Protein AF-A0A915N8P3-F1 (afdb_monomer)

Sequence (334 aa):
MSQQQRYTTTSSSILSSSPSKQLTVIDVYDLAESINRDFEILVEKYGNDSFESIVGKVISALETLEALAKYNDKDNCEIIDLQKTIQRFEQEKQQRIKDKEILERDFIELEESYKKEIDDLCKIIQKLQTENKCMKEQLSSGENVKKEEEKTEDVVDEQLQTLIELRKMTHTQKDQIKQLQKDLDTYCCEVESLRENIERLIRQNKELLRKNGSLQKQGRMLLLERAEILKRLQQSEENTLQLRRVLNETNRACKDLEVQKQWDEETALAAITKGQQSPRFSLSELRDVLQEKNALKVKVLELEEKMEQIRASSPGGEIESNRGTPSPNMRFFI

pLDDT: mean 82.27, std 19.03, range [35.09, 98.19]

Solvent-accessible surface area (backbone atoms only — not comparable to full-atom values): 19096 Å² total; per-residue (Å²): 139,82,85,76,81,78,78,76,79,74,77,79,70,80,70,81,79,56,71,78,73,72,46,43,53,64,58,48,51,55,49,49,51,54,52,48,55,53,48,52,58,46,33,76,73,66,43,60,83,79,43,61,76,54,51,57,54,50,51,54,51,50,53,53,48,36,51,51,16,53,51,42,53,50,52,51,50,50,49,52,51,50,50,53,50,49,52,50,51,53,51,51,50,52,48,55,51,51,54,49,56,47,53,53,49,54,50,51,54,51,52,53,50,52,51,51,50,50,52,52,51,50,52,51,52,50,50,53,51,52,51,54,49,50,52,51,49,50,60,69,62,62,82,73,79,82,84,84,92,87,54,84,63,64,55,50,52,52,53,50,50,51,51,53,49,53,50,51,51,52,50,53,51,52,51,50,51,52,49,53,50,54,50,50,54,51,52,50,54,51,52,52,52,52,51,53,52,51,53,51,50,52,53,51,50,56,49,49,53,51,50,51,54,50,52,52,51,51,52,52,50,54,52,52,52,51,53,50,51,52,52,53,49,52,52,50,52,52,50,51,53,51,52,52,50,53,51,51,52,50,52,48,53,52,50,54,51,50,52,50,50,51,52,52,52,52,50,51,52,52,24,58,76,68,72,40,78,65,90,72,75,48,79,63,55,52,49,51,52,49,51,50,50,51,54,49,50,53,52,49,53,56,47,50,51,51,50,51,50,49,63,72,66,54,90,80,77,93,71,94,73,95,74,78,84,82,77,89,76,78,84,81,82,130

Organism: Meloidogyne javanica (NCBI:txid6303)

Mean predicted aligned error: 21.66 Å

Radius of gyration: 53.88 Å; Cα contacts (8 Å, |Δi|>4): 29; chains: 1; bounding box: 108×66×158 Å

Foldseek 3Di:
DDPDPPPPPPDPPPPPPPVLLVDALVNLVVVVVVVVVVVVVVCVPPNDVVCPVVVVVVVVVSVVSSVSNVVSVVVVVVVVVVVVVVVVVVVVVVVVVVVVVVVVVVVVVVVVVVVVVVVVVVVVVVVVVVVVVVVVVCVVVVVDDDDDDDDVVVVVVVVVVVVVVVVVVVVVVVVVVVVVVVVVVVVVVVVVVVVVVVVVVVVVVVVVVVVVVVVVVVVVVVVVVVVVVVVVVVVVVVVVVVVVVVVVVVVVVVVVVVVVVVVVVVVCVVCVVVVHHDPDDDPVNVVVVVVVVVVVVVVVVVVVVVVVVCVVPDPDDDDDDDDDDDDDDDDDDD

Secondary structure (DSSP, 8-state):
------------------GGGS--HHHHHHHHHHHHHHHHHHHHHH-GGGTHHHHHHHHHHHHHHHHHHHHHHHHHHHHHHHHHHHHHHHHHHHHHHHHHHHHHHHHHHHHHHHHHHHHHHHHHHHHHHHHHHHHHHHHHHTT--------TTHHHHHHHHHHHHHHHHHHHHHHHHHHHHHHHHHHHHHHHHHHHHHHHHHHHHHHHHHHHHHHHHHHHHHHHHHHHHHHHHHHHHHHHHHHHHHHHHHHHHHHHHHHHHHHHHHHHHHHHHTT-------HHHHHHHHHHHHHHHHHHHHHHHHHHHHHHH---------------------

Structure (mmCIF, N/CA/C/O backbone):
data_AF-A0A915N8P3-F1
#
_entry.id   AF-A0A915N8P3-F1
#
loop_
_atom_site.group_PDB
_atom_site.id
_atom_site.type_symbol
_atom_site.label_atom_id
_atom_site.label_alt_id
_atom_site.label_comp_id
_atom_site.label_asym_id
_atom_site.label_entity_id
_atom_site.label_seq_id
_atom_site.pdbx_PDB_ins_code
_atom_site.Cartn_x
_atom_site.Cartn_y
_atom_site.Cartn_z
_atom_site.occupancy
_atom_site.B_iso_or_equiv
_atom_site.auth_seq_id
_atom_site.auth_comp_id
_atom_site.auth_asym_id
_atom_site.auth_atom_id
_atom_site.pdbx_PDB_model_num
ATOM 1 N N . MET A 1 1 ? -25.292 -27.053 7.931 1.00 38.31 1 MET A N 1
ATOM 2 C CA . MET A 1 1 ? -24.650 -27.763 6.802 1.00 38.31 1 MET A CA 1
ATOM 3 C C . MET A 1 1 ? -23.678 -26.813 6.120 1.00 38.31 1 MET A C 1
ATOM 5 O O . MET A 1 1 ? -24.017 -26.174 5.133 1.00 38.31 1 MET A O 1
ATOM 9 N N . SER A 1 2 ? -22.498 -26.669 6.717 1.00 36.34 2 SER A N 1
ATOM 10 C CA . SER A 1 2 ? -21.504 -25.655 6.363 1.00 36.34 2 SER A CA 1
ATOM 11 C C . SER A 1 2 ? -20.529 -26.225 5.334 1.00 36.34 2 SER A C 1
ATOM 13 O O . SER A 1 2 ? -19.712 -27.082 5.665 1.00 36.34 2 SER A O 1
ATOM 15 N N . GLN A 1 3 ? -20.622 -25.782 4.079 1.00 37.44 3 GLN A N 1
ATOM 16 C CA . GLN A 1 3 ? -19.588 -26.054 3.081 1.00 37.44 3 GLN A CA 1
ATOM 17 C C . GLN A 1 3 ? -18.455 -25.043 3.254 1.00 37.44 3 GLN A C 1
ATOM 19 O O . GLN A 1 3 ? -18.508 -23.925 2.748 1.00 37.44 3 GLN A O 1
ATOM 24 N N . GLN A 1 4 ? -17.423 -25.447 3.988 1.00 36.28 4 GLN A 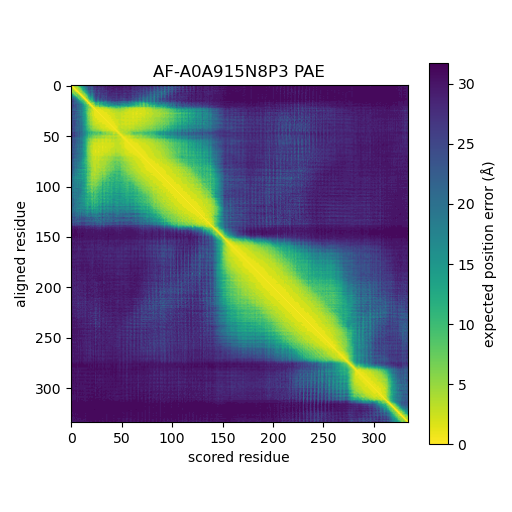N 1
ATOM 25 C CA . GLN A 1 4 ? -16.161 -24.728 4.049 1.00 36.28 4 GLN A CA 1
ATOM 26 C C . GLN A 1 4 ? -15.291 -25.206 2.883 1.00 36.28 4 GLN A C 1
ATOM 28 O O . GLN A 1 4 ? -14.657 -26.259 2.948 1.00 36.28 4 GLN A O 1
ATOM 33 N N . GLN A 1 5 ? -15.303 -24.451 1.783 1.00 39.28 5 GLN A N 1
ATOM 34 C CA . GLN A 1 5 ? -14.364 -24.643 0.680 1.00 39.28 5 GLN A CA 1
ATOM 35 C C . GLN A 1 5 ? -12.950 -24.342 1.186 1.00 39.28 5 GLN A C 1
ATOM 37 O O . GLN A 1 5 ? -12.554 -23.190 1.359 1.00 39.28 5 GLN A O 1
ATOM 42 N N . ARG A 1 6 ? -12.190 -25.408 1.455 1.00 38.50 6 ARG A N 1
ATOM 43 C CA . ARG A 1 6 ? -10.740 -25.349 1.628 1.00 38.50 6 ARG A CA 1
ATOM 44 C C . ARG A 1 6 ? -10.131 -24.967 0.283 1.00 38.50 6 ARG A C 1
ATOM 46 O O . ARG A 1 6 ? -10.053 -25.798 -0.616 1.00 38.50 6 ARG A O 1
ATOM 53 N N . TYR A 1 7 ? -9.695 -23.722 0.153 1.00 37.97 7 TYR A N 1
ATOM 54 C CA . TYR A 1 7 ? -8.771 -23.347 -0.907 1.00 37.97 7 TYR A CA 1
ATOM 55 C C . TYR A 1 7 ? -7.411 -23.938 -0.545 1.00 37.97 7 TYR A C 1
ATOM 57 O O . TYR A 1 7 ? -6.736 -23.476 0.371 1.00 37.97 7 TYR A O 1
ATOM 65 N N . THR A 1 8 ? -7.060 -25.028 -1.216 1.00 35.09 8 THR A N 1
ATOM 66 C CA . THR A 1 8 ? -5.725 -25.610 -1.186 1.00 35.09 8 THR A CA 1
ATOM 67 C C . THR A 1 8 ? -4.763 -24.608 -1.809 1.00 35.09 8 THR A C 1
ATOM 69 O O . THR A 1 8 ? -4.815 -24.365 -3.014 1.00 35.09 8 THR A O 1
ATOM 72 N N . THR A 1 9 ? -3.900 -24.008 -0.994 1.00 37.94 9 THR A N 1
ATOM 73 C CA . THR A 1 9 ? -2.735 -23.270 -1.477 1.00 37.94 9 THR A CA 1
ATOM 74 C C . THR A 1 9 ? -1.809 -24.287 -2.128 1.00 37.94 9 THR A C 1
ATOM 76 O O . THR A 1 9 ? -1.106 -25.031 -1.445 1.00 37.94 9 THR A O 1
ATOM 79 N N . THR A 1 10 ? -1.879 -24.386 -3.454 1.00 37.53 10 THR A N 1
ATOM 80 C CA . THR A 1 10 ? -0.928 -25.149 -4.255 1.00 37.53 10 THR A CA 1
ATOM 81 C C . THR A 1 10 ? 0.460 -24.634 -3.922 1.00 37.53 10 THR A C 1
ATOM 83 O O . THR A 1 10 ? 0.780 -23.480 -4.192 1.00 37.53 10 THR A O 1
ATOM 86 N N . SER A 1 11 ? 1.257 -25.490 -3.290 1.00 39.34 11 SER A N 1
ATOM 87 C CA . SER A 1 11 ? 2.680 -25.290 -3.079 1.00 39.34 11 SER A CA 1
ATOM 88 C C . SER A 1 11 ? 3.308 -24.924 -4.418 1.00 39.34 11 SER A C 1
ATOM 90 O O . SER A 1 11 ? 3.338 -25.745 -5.338 1.00 39.34 11 SER A O 1
ATOM 92 N N . SER A 1 12 ? 3.739 -23.670 -4.532 1.00 38.19 12 SER A N 1
ATOM 93 C CA . SER A 1 12 ? 4.438 -23.124 -5.685 1.00 38.19 12 SER A CA 1
ATOM 94 C C . SER A 1 12 ? 5.686 -23.964 -5.885 1.00 38.19 12 SER A C 1
ATOM 96 O O . SER A 1 12 ? 6.670 -23.863 -5.153 1.00 38.19 12 SER A O 1
ATOM 98 N N . SER A 1 13 ? 5.580 -24.875 -6.840 1.00 36.72 13 SER A N 1
ATOM 99 C CA . SER A 1 13 ? 6.650 -25.729 -7.304 1.00 36.72 13 SER A CA 1
ATOM 100 C C . SER A 1 13 ? 7.797 -24.808 -7.679 1.00 36.72 13 SER A C 1
ATOM 102 O O . SER A 1 13 ? 7.612 -23.872 -8.456 1.00 36.72 13 SER A O 1
ATOM 104 N N . ILE A 1 14 ? 8.951 -25.055 -7.070 1.00 44.84 14 ILE A N 1
ATOM 105 C CA . ILE A 1 14 ? 10.233 -24.446 -7.398 1.00 44.84 14 ILE A CA 1
ATOM 106 C C . ILE A 1 14 ? 10.358 -24.493 -8.921 1.00 44.84 14 ILE A C 1
ATOM 108 O O . ILE A 1 14 ? 10.512 -25.564 -9.511 1.00 44.84 14 ILE A O 1
ATOM 112 N N . LEU A 1 15 ? 10.160 -23.333 -9.549 1.00 46.91 15 LEU A N 1
ATOM 113 C CA . LEU A 1 15 ? 10.271 -23.144 -10.985 1.00 46.91 15 LEU A CA 1
ATOM 114 C C . LEU A 1 15 ? 11.637 -23.681 -11.391 1.00 46.91 15 LEU A C 1
ATOM 116 O O . LEU A 1 15 ? 12.655 -23.213 -10.887 1.00 46.91 15 LEU A O 1
ATOM 120 N N . SER A 1 16 ? 11.642 -24.667 -12.285 1.00 46.25 16 SER A N 1
ATOM 121 C CA . SER A 1 16 ? 12.836 -25.143 -12.970 1.00 46.25 16 SER A CA 1
ATOM 122 C C . SER A 1 16 ? 13.627 -23.930 -13.468 1.00 46.25 16 SER A C 1
ATOM 124 O O . SER A 1 16 ? 13.208 -23.262 -14.421 1.00 46.25 16 SER A O 1
ATOM 126 N N . SER A 1 17 ? 14.723 -23.592 -12.788 1.00 54.03 17 SER A N 1
ATOM 127 C CA . SER A 1 17 ? 15.554 -22.453 -13.150 1.00 54.03 17 SER A CA 1
ATOM 128 C C . SER A 1 17 ? 16.335 -22.835 -14.399 1.00 54.03 17 SER A C 1
ATOM 130 O O . SER A 1 17 ? 17.414 -23.420 -14.326 1.00 54.03 17 SER A O 1
ATOM 132 N N . SER A 1 18 ? 15.765 -22.559 -15.570 1.00 55.66 18 SER A N 1
ATOM 133 C CA . SER A 1 18 ? 16.545 -22.537 -16.801 1.00 55.66 18 SER A CA 1
ATOM 134 C C . SER A 1 18 ? 17.727 -21.581 -16.571 1.00 55.66 18 SER A C 1
ATOM 136 O O . SER A 1 18 ? 17.469 -20.434 -16.199 1.00 55.66 18 SER A O 1
ATOM 138 N N . PRO A 1 19 ? 18.988 -22.007 -16.777 1.00 60.22 19 PRO A N 1
ATOM 139 C CA . PRO A 1 19 ? 20.177 -21.174 -16.544 1.00 60.22 19 PRO A CA 1
ATOM 140 C C . PRO A 1 19 ? 20.102 -19.822 -17.267 1.00 60.22 19 PRO A C 1
ATOM 142 O O . PRO A 1 19 ? 20.561 -18.802 -16.770 1.00 60.22 19 PRO A O 1
ATOM 145 N N . SER A 1 20 ? 19.407 -19.801 -18.406 1.00 61.28 20 SER A N 1
ATOM 146 C CA . SER A 1 20 ? 19.124 -18.622 -19.223 1.00 61.28 20 SER A CA 1
ATOM 147 C C . SER A 1 20 ? 18.363 -17.507 -18.495 1.00 61.28 20 SER A C 1
ATOM 149 O O . SER A 1 20 ? 18.448 -16.364 -18.917 1.00 61.28 20 SER A O 1
ATOM 151 N N . LYS A 1 21 ? 17.620 -17.815 -17.420 1.00 64.06 21 LYS A N 1
ATOM 152 C CA . LYS A 1 21 ? 16.867 -16.823 -16.630 1.00 64.06 21 LYS A CA 1
ATOM 153 C C . LYS A 1 21 ? 17.708 -16.120 -15.566 1.00 64.06 21 LYS A C 1
ATOM 155 O O . LYS A 1 21 ? 17.236 -15.152 -14.983 1.00 64.06 21 LYS A O 1
ATOM 160 N N . GLN A 1 22 ? 18.924 -16.588 -15.306 1.00 73.88 22 GLN A N 1
ATOM 161 C CA . GLN A 1 22 ? 19.838 -15.989 -14.326 1.00 73.88 22 GLN A CA 1
ATOM 162 C C . GLN A 1 22 ? 21.005 -15.252 -14.984 1.00 73.88 22 GLN A C 1
ATOM 164 O O . GLN A 1 22 ? 21.814 -14.669 -14.276 1.00 73.88 22 GLN A O 1
ATOM 169 N N . LEU A 1 23 ? 21.085 -15.282 -16.318 1.00 83.25 23 LEU A N 1
ATOM 170 C CA . LEU A 1 23 ? 22.103 -14.568 -17.071 1.00 83.25 23 LEU A CA 1
ATOM 171 C C . LEU A 1 23 ? 21.910 -13.058 -16.904 1.00 83.25 23 LEU A C 1
ATOM 173 O O . LEU A 1 23 ? 20.878 -12.521 -17.317 1.00 83.25 23 LEU A O 1
ATOM 177 N N . THR A 1 24 ? 22.921 -12.406 -16.343 1.00 88.94 24 THR A N 1
ATOM 178 C CA . THR A 1 24 ? 22.992 -10.957 -16.170 1.00 88.94 24 THR A CA 1
ATOM 179 C C . THR A 1 24 ? 23.844 -10.318 -17.260 1.00 88.94 24 THR A C 1
ATOM 181 O O . THR A 1 24 ? 24.626 -10.971 -17.952 1.00 88.94 24 THR A O 1
ATOM 184 N N . VAL A 1 25 ? 23.731 -8.999 -17.395 1.00 91.62 25 VAL A N 1
ATOM 185 C CA . VAL A 1 25 ? 24.585 -8.213 -18.298 1.00 91.62 25 VAL A CA 1
ATOM 186 C C . VAL A 1 25 ? 26.078 -8.375 -17.969 1.00 91.62 25 VAL A C 1
ATOM 188 O O . VAL A 1 25 ? 26.909 -8.348 -18.872 1.00 91.62 25 VAL A O 1
ATOM 191 N N . ILE A 1 26 ? 26.420 -8.585 -16.693 1.00 91.56 26 ILE A N 1
ATOM 192 C CA . ILE A 1 26 ? 27.804 -8.786 -16.239 1.00 91.56 26 ILE A CA 1
ATOM 193 C C . ILE A 1 26 ? 28.361 -10.094 -16.809 1.00 91.56 26 ILE A C 1
ATOM 195 O O . ILE A 1 26 ? 29.441 -10.093 -17.389 1.00 91.56 26 ILE A O 1
ATOM 199 N N . ASP A 1 27 ? 27.576 -11.173 -16.759 1.00 92.44 27 ASP A N 1
ATOM 200 C CA . ASP A 1 27 ? 27.979 -12.476 -17.301 1.00 92.44 27 ASP A CA 1
ATOM 201 C C . ASP A 1 27 ? 28.239 -12.417 -18.820 1.00 92.44 27 ASP A C 1
ATOM 203 O O . ASP A 1 27 ? 29.104 -13.120 -19.344 1.00 92.44 27 ASP A O 1
ATOM 207 N N . VAL A 1 28 ? 27.506 -11.559 -19.545 1.00 94.25 28 VAL A N 1
ATOM 208 C CA . VAL A 1 28 ? 27.717 -11.328 -20.986 1.00 94.25 28 VAL A CA 1
ATOM 209 C C . VAL A 1 28 ? 29.028 -10.584 -21.245 1.00 94.25 28 VAL A C 1
ATOM 211 O O . VAL A 1 28 ? 29.724 -10.915 -22.206 1.00 94.25 28 VAL A O 1
ATOM 214 N N . TYR A 1 29 ? 29.398 -9.622 -20.393 1.00 96.06 29 TYR A N 1
ATOM 215 C CA . TYR A 1 29 ? 30.683 -8.926 -20.504 1.00 96.06 29 TYR A CA 1
ATOM 216 C C . TYR A 1 29 ? 31.869 -9.832 -20.159 1.00 96.06 29 TYR A C 1
ATOM 218 O O . TYR A 1 29 ? 32.854 -9.821 -20.896 1.00 96.06 29 TYR A O 1
ATOM 226 N N . ASP A 1 30 ? 31.758 -10.670 -19.127 1.00 95.94 30 ASP A N 1
ATOM 227 C CA . ASP A 1 30 ? 32.802 -11.641 -18.775 1.00 95.94 30 ASP A CA 1
ATOM 228 C C . ASP A 1 30 ? 33.017 -12.661 -19.909 1.00 95.94 30 ASP A C 1
ATOM 230 O O . ASP A 1 30 ? 34.151 -13.006 -20.264 1.00 95.94 30 ASP A O 1
ATOM 234 N N . LEU A 1 31 ? 31.922 -13.106 -20.541 1.00 94.44 31 LEU A N 1
ATOM 235 C CA . LEU A 1 31 ? 31.980 -13.969 -21.718 1.00 94.44 31 LEU A CA 1
ATOM 236 C C . LEU A 1 31 ? 32.617 -13.248 -22.914 1.00 94.44 31 LEU A C 1
ATOM 238 O O . LEU A 1 31 ? 33.460 -13.834 -23.594 1.00 94.44 31 LEU A O 1
ATOM 242 N N . ALA A 1 32 ? 32.251 -11.988 -23.164 1.00 96.44 32 ALA A N 1
ATOM 243 C CA . ALA A 1 32 ? 32.837 -11.178 -24.229 1.00 96.44 32 ALA A CA 1
ATOM 244 C C . ALA A 1 32 ? 34.348 -10.988 -24.033 1.00 96.44 32 ALA A C 1
ATOM 246 O O . ALA A 1 32 ? 35.105 -11.099 -24.995 1.00 96.44 32 ALA A O 1
ATOM 247 N N . GLU A 1 33 ? 34.802 -10.770 -22.797 1.00 96.62 33 GLU A N 1
ATOM 248 C CA . GLU A 1 33 ? 36.222 -10.645 -22.471 1.00 96.62 33 GLU A CA 1
ATOM 249 C C . GLU A 1 33 ? 36.977 -11.960 -22.711 1.00 96.62 33 GLU A C 1
ATOM 251 O O . GLU A 1 33 ? 38.047 -11.960 -23.322 1.00 96.62 33 GLU A O 1
ATOM 256 N N . SER A 1 34 ? 36.410 -13.095 -22.286 1.00 97.12 34 SER A N 1
ATOM 257 C CA . SER A 1 34 ? 37.002 -14.413 -22.548 1.00 97.12 34 SER A CA 1
ATOM 258 C C . SER A 1 34 ? 37.104 -14.700 -24.046 1.00 97.12 34 SER A C 1
ATOM 260 O O . SER A 1 34 ? 38.145 -15.154 -24.514 1.00 97.12 34 SER A O 1
ATOM 262 N N . ILE A 1 35 ? 36.041 -14.406 -24.800 1.00 95.50 35 ILE A N 1
ATOM 263 C CA . ILE A 1 35 ? 36.010 -14.573 -26.255 1.00 95.50 35 ILE A CA 1
ATOM 264 C C . ILE A 1 35 ? 37.047 -13.659 -26.921 1.00 95.50 35 ILE A C 1
ATOM 266 O O . ILE A 1 35 ? 37.758 -14.097 -27.823 1.00 95.50 35 ILE A O 1
ATOM 270 N N . ASN A 1 36 ? 37.173 -12.409 -26.468 1.00 94.56 36 ASN A N 1
ATOM 271 C CA . ASN A 1 36 ? 38.146 -11.465 -27.010 1.00 94.56 36 ASN A CA 1
ATOM 272 C C . ASN A 1 36 ? 39.592 -11.937 -26.786 1.00 94.56 36 ASN A C 1
ATOM 274 O O . ASN A 1 36 ? 40.385 -11.903 -27.722 1.00 94.56 36 ASN A O 1
ATOM 278 N N . ARG A 1 37 ? 39.918 -12.465 -25.596 1.00 95.75 37 ARG A N 1
ATOM 279 C CA . ARG A 1 37 ? 41.243 -13.055 -25.320 1.00 95.75 37 ARG A CA 1
ATOM 280 C C . ARG A 1 37 ? 41.577 -14.209 -26.273 1.00 95.75 37 ARG A C 1
ATOM 282 O O . ARG A 1 37 ? 42.703 -14.298 -26.759 1.00 95.75 37 ARG A O 1
ATOM 289 N N . ASP A 1 38 ? 40.607 -15.068 -26.580 1.00 95.19 38 ASP A N 1
ATOM 290 C CA . ASP A 1 38 ? 40.809 -16.166 -27.533 1.00 95.19 38 ASP A CA 1
ATOM 291 C C . ASP A 1 38 ? 41.003 -15.653 -28.971 1.00 95.19 38 ASP A C 1
ATOM 293 O O . ASP A 1 38 ? 41.862 -16.159 -29.701 1.00 95.19 38 ASP A O 1
ATOM 297 N N . PHE A 1 39 ? 40.254 -14.620 -29.378 1.00 94.25 39 PHE A N 1
ATOM 298 C CA . PHE A 1 39 ? 40.446 -13.962 -30.674 1.00 94.25 39 PHE A CA 1
ATOM 299 C C . PHE A 1 39 ? 41.814 -13.282 -30.786 1.00 94.25 39 PHE A C 1
ATOM 301 O O . PHE A 1 39 ? 42.437 -13.399 -31.837 1.00 94.25 39 PHE A O 1
ATOM 308 N N . GLU A 1 40 ? 42.324 -12.646 -29.730 1.00 93.31 40 GLU A N 1
ATOM 309 C CA . GLU A 1 40 ? 43.669 -12.049 -29.718 1.00 93.31 40 GLU A CA 1
ATOM 310 C C . GLU A 1 40 ? 44.756 -13.099 -30.006 1.00 93.31 40 GLU A C 1
ATOM 312 O O . GLU A 1 40 ? 45.584 -12.904 -30.899 1.00 93.31 40 GLU A O 1
ATOM 317 N N . ILE A 1 41 ? 44.695 -14.261 -29.340 1.00 94.12 41 ILE A N 1
ATOM 318 C CA . ILE A 1 41 ? 45.633 -15.378 -29.562 1.00 94.12 41 ILE A CA 1
ATOM 319 C C . ILE A 1 41 ? 45.531 -15.920 -30.997 1.00 94.12 41 ILE A C 1
ATOM 321 O O . ILE A 1 41 ? 46.531 -16.325 -31.600 1.00 94.12 41 ILE A O 1
ATOM 325 N N . LEU A 1 42 ? 44.318 -15.986 -31.552 1.00 91.62 42 LEU A N 1
ATOM 326 C CA . LEU A 1 42 ? 44.083 -16.478 -32.910 1.00 91.62 42 LEU A CA 1
ATOM 327 C C . LEU A 1 42 ? 44.560 -15.488 -33.978 1.00 91.62 42 LEU A C 1
ATOM 329 O O . LEU A 1 42 ? 45.178 -15.910 -34.959 1.00 91.62 42 LEU A O 1
ATOM 333 N N . VAL A 1 43 ? 44.327 -14.192 -33.779 1.00 92.31 43 VAL A N 1
ATOM 334 C CA . VAL A 1 43 ? 44.787 -13.122 -34.673 1.00 92.31 43 VAL A CA 1
ATOM 335 C C . VAL A 1 43 ? 46.314 -13.064 -34.702 1.00 92.31 43 VAL A C 1
ATOM 337 O O . VAL A 1 43 ? 46.889 -12.958 -35.785 1.00 92.31 43 VAL A O 1
ATOM 340 N N . GLU A 1 44 ? 46.981 -13.229 -33.555 1.00 93.38 44 GLU A N 1
ATOM 341 C CA . GLU A 1 44 ? 48.448 -13.291 -33.480 1.00 93.38 44 GLU A CA 1
ATOM 342 C C . GLU A 1 44 ? 49.027 -14.463 -34.300 1.00 93.38 44 GLU A C 1
ATOM 344 O O . GLU A 1 44 ? 50.098 -14.342 -34.895 1.00 93.38 44 GLU A O 1
ATOM 349 N N . LYS A 1 45 ? 48.306 -15.592 -34.388 1.00 92.50 45 LYS A N 1
ATOM 350 C CA . LYS A 1 45 ? 48.763 -16.803 -35.096 1.00 92.50 45 LYS A CA 1
ATOM 351 C C . LYS A 1 45 ? 48.430 -16.844 -36.586 1.00 92.50 45 LYS A C 1
ATOM 353 O O . LYS A 1 45 ? 49.217 -17.390 -37.355 1.00 92.50 45 LYS A O 1
ATOM 358 N N . TYR A 1 46 ? 47.264 -16.343 -36.988 1.00 90.50 46 TYR A N 1
ATOM 359 C CA . TYR A 1 46 ? 46.726 -16.540 -38.343 1.00 90.50 46 TYR A CA 1
ATOM 360 C C . TYR A 1 46 ? 46.501 -15.236 -39.122 1.00 90.50 46 TYR A C 1
ATOM 362 O O . TYR A 1 46 ? 46.051 -15.281 -40.268 1.00 90.50 46 TYR A O 1
ATOM 370 N N . GLY A 1 47 ? 46.840 -14.086 -38.533 1.00 86.12 47 GLY A N 1
ATOM 371 C CA . GLY A 1 47 ? 46.622 -12.774 -39.136 1.00 86.12 47 GLY A CA 1
ATOM 372 C C . GLY A 1 47 ? 45.167 -12.307 -39.037 1.00 86.12 47 GLY A C 1
ATOM 373 O O . GLY A 1 47 ? 44.238 -13.094 -38.847 1.00 86.12 47 GLY A O 1
ATOM 374 N N . ASN A 1 48 ? 44.972 -10.994 -39.152 1.00 85.75 48 ASN A N 1
ATOM 375 C CA . ASN A 1 48 ? 43.700 -10.337 -38.842 1.00 85.75 48 ASN A CA 1
ATOM 376 C C . ASN A 1 48 ? 42.612 -10.578 -39.909 1.00 85.75 48 ASN A C 1
ATOM 378 O O . ASN A 1 48 ? 41.437 -10.756 -39.587 1.00 85.75 48 ASN A O 1
ATOM 382 N N . ASP A 1 49 ? 43.019 -10.674 -41.177 1.00 86.00 49 ASP A N 1
ATOM 383 C CA . ASP A 1 49 ? 42.124 -10.748 -42.343 1.00 86.00 49 ASP A CA 1
ATOM 384 C C . ASP A 1 49 ? 41.211 -11.989 -42.327 1.00 86.00 49 ASP A C 1
ATOM 386 O O . ASP A 1 49 ? 40.112 -11.985 -42.881 1.00 86.00 49 ASP A O 1
ATOM 390 N N . SER A 1 50 ? 41.635 -13.059 -41.647 1.00 85.50 50 SER A N 1
ATOM 391 C CA . SER A 1 50 ? 40.869 -14.306 -41.531 1.00 85.50 50 SER A CA 1
ATOM 392 C C . SER A 1 50 ? 39.653 -14.187 -40.601 1.00 85.50 50 SER A C 1
ATOM 394 O O . SER A 1 50 ? 38.728 -14.996 -40.702 1.00 85.50 50 SER A O 1
ATOM 396 N N . PHE A 1 51 ? 39.635 -13.200 -39.695 1.00 87.81 51 PHE A N 1
ATOM 397 C CA . PHE A 1 51 ? 38.626 -13.092 -38.634 1.00 87.81 51 PHE A CA 1
ATOM 398 C C . PHE A 1 51 ? 37.690 -11.886 -38.767 1.00 87.81 51 PHE A C 1
ATOM 400 O O . PHE A 1 51 ? 36.650 -11.851 -38.108 1.00 87.81 51 PHE A O 1
ATOM 407 N N . GLU A 1 52 ? 37.980 -10.940 -39.660 1.00 85.88 52 GLU A N 1
ATOM 408 C CA . GLU A 1 52 ? 37.205 -9.701 -39.816 1.00 85.88 52 GLU A CA 1
ATOM 409 C C . GLU A 1 52 ? 35.697 -9.962 -40.028 1.00 85.88 52 GLU A C 1
ATOM 411 O O . GLU A 1 52 ? 34.842 -9.326 -39.410 1.00 85.88 52 GLU A O 1
ATOM 416 N N . SER A 1 53 ? 35.345 -10.989 -40.814 1.00 88.12 53 SER A N 1
ATOM 417 C CA . SER A 1 53 ? 33.944 -11.359 -41.069 1.00 88.12 53 SER A CA 1
ATOM 418 C C . SER A 1 53 ? 33.241 -12.043 -39.884 1.00 88.12 53 SER A C 1
ATOM 420 O O . SER A 1 53 ? 32.019 -11.925 -39.745 1.00 88.12 53 SER A O 1
ATOM 422 N N . ILE A 1 54 ? 33.969 -12.784 -39.037 1.00 91.56 54 ILE A N 1
ATOM 423 C CA . ILE A 1 54 ? 33.368 -13.511 -37.906 1.00 91.56 54 ILE A CA 1
ATOM 424 C C . ILE A 1 54 ? 33.239 -12.629 -36.666 1.00 91.56 54 ILE A C 1
ATOM 426 O O . ILE A 1 54 ? 32.232 -12.736 -35.969 1.00 91.56 54 ILE A O 1
ATOM 430 N N . VAL A 1 55 ? 34.182 -11.708 -36.445 1.00 91.31 55 VAL A N 1
ATOM 431 C CA . VAL A 1 55 ? 34.155 -10.764 -35.318 1.00 91.31 55 VAL A CA 1
ATOM 432 C C . VAL A 1 55 ? 32.860 -9.952 -35.326 1.00 91.31 55 VAL A C 1
ATOM 434 O O . VAL A 1 55 ? 32.169 -9.905 -34.313 1.00 91.31 55 VAL A O 1
ATOM 437 N N . GLY A 1 56 ? 32.439 -9.424 -36.483 1.00 91.62 56 GLY A N 1
ATOM 438 C CA . GLY A 1 56 ? 31.164 -8.705 -36.594 1.00 91.62 56 GLY A CA 1
ATOM 439 C C . GLY A 1 56 ? 29.941 -9.552 -36.212 1.00 91.62 56 GLY A C 1
ATOM 440 O O . GLY A 1 56 ? 29.045 -9.072 -35.524 1.00 91.62 56 GLY A O 1
ATOM 441 N N . LYS A 1 57 ? 29.919 -10.841 -36.584 1.00 95.19 57 LYS A N 1
ATOM 442 C CA . LYS A 1 57 ? 28.821 -11.761 -36.226 1.00 95.19 57 LYS A CA 1
ATOM 443 C C . LYS A 1 57 ? 28.806 -12.086 -34.733 1.00 95.19 57 LYS A C 1
ATOM 445 O O . LYS A 1 57 ? 27.729 -12.203 -34.154 1.00 95.19 57 LYS A O 1
ATOM 450 N N . VAL A 1 58 ? 29.982 -12.232 -34.123 1.00 96.50 58 VAL A N 1
ATOM 451 C CA . VAL A 1 58 ? 30.129 -12.465 -32.680 1.00 96.50 58 VAL A CA 1
ATOM 452 C C . VAL A 1 58 ? 29.684 -11.238 -31.891 1.00 96.50 58 VAL A C 1
ATOM 454 O O . VAL A 1 58 ? 28.924 -11.395 -30.941 1.00 96.50 58 VAL A O 1
ATOM 457 N N . ILE A 1 59 ? 30.064 -10.031 -32.322 1.00 94.25 59 ILE A N 1
ATOM 458 C CA . ILE A 1 59 ? 29.596 -8.777 -31.715 1.00 94.25 59 ILE A CA 1
ATOM 459 C C . ILE A 1 59 ? 28.070 -8.700 -31.784 1.00 94.25 59 ILE A C 1
ATOM 461 O O . ILE A 1 59 ? 27.433 -8.548 -30.748 1.00 94.25 59 ILE A O 1
ATOM 465 N N . SER A 1 60 ? 27.461 -8.916 -32.956 1.00 95.94 60 SER A N 1
ATOM 466 C CA . SER A 1 60 ? 25.996 -8.902 -33.073 1.00 95.94 60 SER A CA 1
ATOM 467 C C . SER A 1 60 ? 25.316 -9.963 -32.198 1.00 95.94 60 SER A C 1
ATOM 469 O O . SER A 1 60 ? 24.264 -9.701 -31.618 1.00 95.94 60 SER A O 1
ATOM 471 N N . ALA A 1 61 ? 25.904 -11.156 -32.056 1.00 96.56 61 ALA A N 1
ATOM 472 C CA . ALA A 1 61 ? 25.380 -12.179 -31.153 1.00 96.56 61 ALA A CA 1
ATOM 473 C C . ALA A 1 61 ? 25.473 -11.744 -29.677 1.00 96.56 61 ALA A C 1
ATOM 475 O O . ALA A 1 61 ? 24.496 -11.889 -28.940 1.00 96.56 61 ALA A O 1
ATOM 476 N N . LEU A 1 62 ? 26.599 -11.157 -29.257 1.00 96.19 62 LEU A N 1
ATOM 477 C CA . LEU A 1 62 ? 26.791 -10.631 -27.902 1.00 96.19 62 LEU A CA 1
ATOM 478 C C . LEU A 1 62 ? 25.860 -9.448 -27.604 1.00 96.19 62 LEU A C 1
ATOM 480 O O . LEU A 1 62 ? 25.267 -9.415 -26.532 1.00 96.19 62 LEU A O 1
ATOM 484 N N . GLU A 1 63 ? 25.631 -8.545 -28.559 1.00 95.12 63 GLU A N 1
ATOM 4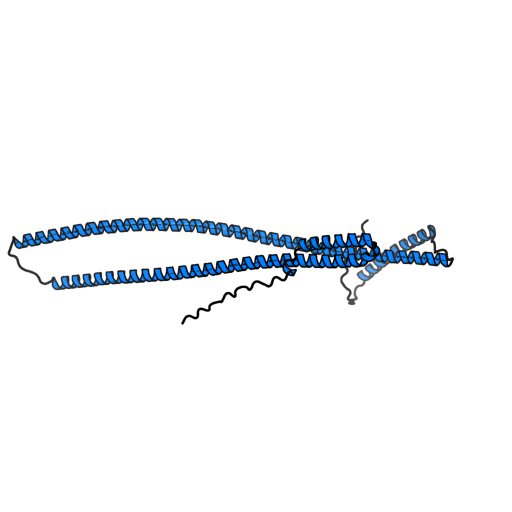85 C CA . GLU A 1 63 ? 24.663 -7.444 -28.432 1.00 95.12 63 GLU A CA 1
ATOM 486 C C . GLU A 1 63 ? 23.229 -7.967 -28.255 1.00 95.12 63 GLU A C 1
ATOM 488 O O . GLU A 1 63 ? 22.478 -7.478 -27.406 1.00 95.12 63 GLU A O 1
ATOM 493 N N . THR A 1 64 ? 22.832 -8.997 -29.017 1.00 95.00 64 THR A N 1
ATOM 494 C CA . THR A 1 64 ? 21.514 -9.627 -28.826 1.00 95.00 64 THR A CA 1
ATOM 495 C C . THR A 1 64 ? 21.402 -10.324 -27.472 1.00 95.00 64 THR A C 1
ATOM 497 O O . THR A 1 64 ? 20.345 -10.261 -26.842 1.00 95.00 64 THR A O 1
ATOM 500 N N . LEU A 1 65 ? 22.483 -10.943 -26.992 1.00 94.25 65 LEU A N 1
ATOM 501 C CA . LEU A 1 65 ? 22.523 -11.594 -25.687 1.00 94.25 65 LEU A CA 1
ATOM 502 C C . LEU A 1 65 ? 22.463 -10.571 -24.544 1.00 94.25 65 LEU A C 1
ATOM 504 O O . LEU A 1 65 ? 21.732 -10.783 -23.582 1.00 94.25 65 LEU A O 1
ATOM 508 N N . GLU A 1 66 ? 23.152 -9.436 -24.680 1.00 93.94 66 GLU A N 1
ATOM 509 C CA . GLU A 1 66 ? 23.089 -8.312 -23.741 1.00 93.94 66 GLU A CA 1
ATOM 510 C C . GLU A 1 66 ? 21.669 -7.739 -23.664 1.00 93.94 66 GLU A C 1
ATOM 512 O O . GLU A 1 66 ? 21.147 -7.498 -22.574 1.00 93.94 66 GLU A O 1
ATOM 517 N N . ALA A 1 67 ? 21.010 -7.554 -24.813 1.00 93.19 67 ALA A N 1
ATOM 518 C CA . ALA A 1 67 ? 19.624 -7.106 -24.851 1.00 93.19 67 ALA A CA 1
ATOM 519 C C . ALA A 1 67 ? 18.705 -8.091 -24.111 1.00 93.19 67 ALA A C 1
ATOM 521 O O . ALA A 1 67 ? 17.919 -7.672 -23.261 1.00 93.19 67 ALA A O 1
ATOM 522 N N . LEU A 1 68 ? 18.832 -9.395 -24.381 1.00 91.00 68 LEU A N 1
ATOM 523 C CA . LEU A 1 68 ? 18.054 -10.436 -23.702 1.00 91.00 68 LEU A CA 1
ATOM 524 C C . LEU A 1 68 ? 18.321 -10.476 -22.190 1.00 91.00 68 LEU A C 1
ATOM 526 O O . LEU A 1 68 ? 17.368 -10.598 -21.422 1.00 91.00 68 LEU A O 1
ATOM 530 N N . ALA A 1 69 ? 19.575 -10.315 -21.758 1.00 91.81 69 ALA A N 1
ATOM 531 C CA . ALA A 1 69 ? 19.935 -10.236 -20.343 1.00 91.81 69 ALA A CA 1
ATOM 532 C C . ALA A 1 69 ? 19.284 -9.018 -19.660 1.00 91.81 69 ALA A C 1
ATOM 534 O O . ALA A 1 69 ? 18.665 -9.165 -18.610 1.00 91.81 69 ALA A O 1
ATOM 535 N N . LYS A 1 70 ? 19.298 -7.836 -20.299 1.00 90.19 70 LYS A N 1
ATOM 536 C CA . LYS A 1 70 ? 18.613 -6.631 -19.785 1.00 90.19 70 LYS A CA 1
ATOM 537 C C . LYS A 1 70 ? 17.103 -6.815 -19.646 1.00 90.19 70 LYS A C 1
ATOM 539 O O . LYS A 1 70 ? 16.517 -6.356 -18.666 1.00 90.19 70 LYS A O 1
ATOM 544 N N . TYR A 1 71 ? 16.459 -7.444 -20.630 1.00 90.56 71 TYR A N 1
ATOM 545 C CA . TYR A 1 71 ? 15.024 -7.732 -20.551 1.00 90.56 71 TYR A CA 1
ATOM 546 C C . TYR A 1 71 ? 14.717 -8.710 -19.419 1.00 90.56 71 TYR A C 1
ATOM 548 O O . TYR A 1 71 ? 13.804 -8.469 -18.637 1.00 90.56 71 TYR A O 1
ATOM 556 N N . ASN A 1 72 ? 15.521 -9.760 -19.282 1.00 88.88 72 ASN A N 1
ATOM 557 C CA . ASN A 1 72 ? 15.376 -10.740 -18.218 1.00 88.88 72 ASN A CA 1
ATOM 558 C C . ASN A 1 72 ? 15.570 -10.121 -16.821 1.00 88.88 72 ASN A C 1
ATOM 560 O O . ASN A 1 72 ? 14.770 -10.382 -15.929 1.00 88.88 72 ASN A O 1
ATOM 564 N N . ASP A 1 73 ? 16.554 -9.237 -16.632 1.00 86.62 73 ASP A N 1
ATOM 565 C CA . ASP A 1 73 ? 16.735 -8.502 -15.371 1.00 86.62 73 ASP A CA 1
ATOM 566 C C . ASP A 1 73 ? 15.508 -7.649 -15.024 1.00 86.62 73 ASP A C 1
ATOM 568 O O . ASP A 1 73 ? 15.056 -7.627 -13.875 1.00 86.62 73 ASP A O 1
ATOM 572 N N . LYS A 1 74 ? 14.925 -6.975 -16.022 1.00 88.88 74 LYS A N 1
ATOM 573 C CA . LYS A 1 74 ? 13.714 -6.168 -15.842 1.00 88.88 74 LYS A CA 1
ATOM 574 C C . LYS A 1 74 ? 12.501 -7.028 -15.481 1.00 88.88 74 LYS A C 1
ATOM 576 O O . LYS A 1 74 ? 11.799 -6.702 -14.524 1.00 88.88 74 LYS A O 1
ATOM 581 N N . ASP A 1 75 ? 12.276 -8.113 -16.213 1.00 87.38 75 ASP A N 1
ATOM 582 C CA . ASP A 1 75 ? 11.164 -9.035 -15.978 1.00 87.38 75 ASP A CA 1
ATOM 583 C C . ASP A 1 75 ? 11.309 -9.721 -14.611 1.00 87.38 75 ASP A C 1
ATOM 585 O O . ASP A 1 75 ? 10.340 -9.833 -13.864 1.00 87.38 75 ASP A O 1
ATOM 589 N N . ASN A 1 76 ? 12.526 -10.113 -14.224 1.00 85.06 76 ASN A N 1
ATOM 590 C CA . ASN A 1 76 ? 12.809 -10.660 -12.898 1.00 85.06 76 ASN A CA 1
ATOM 591 C C . ASN A 1 76 ? 12.531 -9.638 -11.787 1.00 85.06 76 ASN A C 1
ATOM 593 O O . ASN A 1 76 ? 11.937 -10.000 -10.769 1.00 85.06 76 ASN A O 1
ATOM 597 N N . CYS A 1 77 ? 12.897 -8.365 -11.974 1.00 88.31 77 CYS A N 1
ATOM 598 C CA . CYS A 1 77 ? 12.530 -7.302 -11.035 1.00 88.31 77 CYS A CA 1
ATOM 599 C C . CYS A 1 77 ? 11.005 -7.157 -10.910 1.00 88.31 77 CYS A C 1
ATOM 601 O O . CYS A 1 77 ? 10.487 -7.098 -9.795 1.00 88.31 77 CYS A O 1
ATOM 603 N N . GLU A 1 78 ? 10.275 -7.162 -12.029 1.00 89.56 78 GLU A N 1
ATOM 604 C CA . GLU A 1 78 ? 8.809 -7.094 -12.027 1.00 89.56 78 GLU A CA 1
ATOM 605 C C . GLU A 1 78 ? 8.182 -8.310 -11.331 1.00 89.56 78 GLU A C 1
ATOM 607 O O . GLU A 1 78 ? 7.284 -8.156 -10.502 1.00 89.56 78 GLU A O 1
ATOM 612 N N . ILE A 1 79 ? 8.696 -9.516 -11.585 1.00 86.19 79 ILE A N 1
ATOM 613 C CA . ILE A 1 79 ? 8.266 -10.744 -10.905 1.00 86.19 79 ILE A CA 1
ATOM 614 C C . ILE A 1 79 ? 8.465 -10.617 -9.393 1.00 86.19 79 ILE A C 1
ATOM 616 O O . ILE A 1 79 ? 7.550 -10.939 -8.633 1.00 86.19 79 ILE A O 1
ATOM 620 N N . ILE A 1 80 ? 9.623 -10.129 -8.942 1.00 86.69 80 ILE A N 1
ATOM 621 C CA . ILE A 1 80 ? 9.913 -9.931 -7.515 1.00 86.69 80 ILE A CA 1
ATOM 622 C C . ILE A 1 80 ? 8.936 -8.919 -6.897 1.00 86.69 80 ILE A C 1
ATOM 624 O O . ILE A 1 80 ? 8.426 -9.140 -5.795 1.00 86.69 80 ILE A O 1
ATOM 628 N N . ASP A 1 81 ? 8.634 -7.822 -7.587 1.00 87.31 81 ASP A N 1
ATOM 629 C CA . ASP A 1 81 ? 7.716 -6.799 -7.082 1.00 87.31 81 ASP A CA 1
ATOM 630 C C . ASP A 1 81 ? 6.255 -7.274 -7.059 1.00 87.31 81 ASP A C 1
ATOM 632 O O . ASP A 1 81 ? 5.521 -7.005 -6.096 1.00 87.31 81 ASP A O 1
ATOM 636 N N . LEU A 1 82 ? 5.835 -8.057 -8.056 1.00 89.31 82 LEU A N 1
ATOM 637 C CA . LEU A 1 82 ? 4.539 -8.735 -8.061 1.00 89.31 82 LEU A CA 1
ATOM 638 C C . LEU A 1 82 ? 4.446 -9.757 -6.925 1.00 89.31 82 LEU A C 1
ATOM 640 O O . LEU A 1 82 ? 3.444 -9.776 -6.211 1.00 89.31 82 LEU A O 1
ATOM 644 N N . GLN A 1 83 ? 5.493 -10.551 -6.688 1.00 88.38 83 GLN A N 1
ATOM 645 C CA . GLN A 1 83 ? 5.556 -11.497 -5.570 1.00 88.38 83 GLN A CA 1
ATOM 646 C C . GLN A 1 83 ? 5.425 -10.790 -4.216 1.00 88.38 83 GLN A C 1
ATOM 648 O O . GLN A 1 83 ? 4.610 -11.204 -3.390 1.00 88.38 83 GLN A O 1
ATOM 653 N N . LYS A 1 84 ? 6.146 -9.681 -3.996 1.00 86.62 84 LYS A N 1
ATOM 654 C CA . LYS A 1 84 ? 6.000 -8.855 -2.780 1.00 86.62 84 LYS A CA 1
ATOM 655 C C . LYS A 1 84 ? 4.582 -8.300 -2.635 1.00 86.62 84 LYS A C 1
ATOM 657 O O . LYS A 1 84 ? 4.034 -8.260 -1.534 1.00 86.62 84 LYS A O 1
ATOM 662 N N . THR A 1 85 ? 3.975 -7.876 -3.742 1.00 86.69 85 THR A N 1
ATOM 663 C CA . THR A 1 85 ? 2.607 -7.341 -3.758 1.00 86.69 85 THR A CA 1
ATOM 664 C C . THR A 1 85 ? 1.580 -8.413 -3.398 1.00 86.69 85 THR A C 1
ATOM 666 O O . THR A 1 85 ? 0.697 -8.154 -2.578 1.00 86.69 85 THR A O 1
ATOM 669 N N . ILE A 1 86 ? 1.721 -9.622 -3.949 1.00 84.81 86 ILE A N 1
ATOM 670 C CA . ILE A 1 86 ? 0.894 -10.786 -3.608 1.00 84.81 86 ILE A CA 1
ATOM 671 C C . ILE A 1 86 ? 1.059 -11.123 -2.127 1.00 84.81 86 ILE A C 1
ATOM 673 O O . ILE A 1 86 ? 0.060 -11.191 -1.416 1.00 84.81 86 ILE A O 1
ATOM 677 N N . GLN A 1 87 ? 2.296 -11.230 -1.634 1.00 87.31 87 GLN A N 1
ATOM 678 C CA . GLN A 1 87 ? 2.572 -11.526 -0.227 1.00 87.31 87 GLN A CA 1
ATOM 679 C C . GLN A 1 87 ? 1.919 -10.499 0.711 1.00 87.31 87 GLN A C 1
ATOM 681 O O . GLN A 1 87 ? 1.316 -10.868 1.720 1.00 87.31 87 GLN A O 1
ATOM 686 N N . ARG A 1 88 ? 1.980 -9.206 0.367 1.00 84.94 88 ARG A N 1
ATOM 687 C CA . ARG A 1 88 ? 1.306 -8.142 1.124 1.00 84.94 88 ARG A CA 1
ATOM 688 C C . ARG A 1 88 ? -0.213 -8.328 1.133 1.00 84.94 88 ARG A C 1
ATOM 690 O O . ARG A 1 88 ? -0.829 -8.208 2.190 1.00 84.94 88 ARG A O 1
ATOM 697 N N . PHE A 1 89 ? -0.825 -8.622 -0.016 1.00 81.19 89 PHE A N 1
ATOM 698 C CA . PHE A 1 89 ? -2.271 -8.847 -0.092 1.00 81.19 89 PHE A CA 1
ATOM 699 C C . PHE A 1 89 ? -2.716 -10.117 0.638 1.00 81.19 89 PHE A C 1
ATOM 701 O O . PHE A 1 89 ? -3.779 -10.119 1.257 1.00 81.19 89 PHE A O 1
ATOM 708 N N . GLU A 1 90 ? -1.914 -11.179 0.623 1.00 82.56 90 GLU A N 1
ATOM 709 C CA . GLU A 1 90 ? -2.180 -12.394 1.396 1.00 82.56 90 GLU A CA 1
ATOM 710 C C . GLU A 1 90 ? -2.137 -12.124 2.904 1.00 82.56 90 GLU A C 1
ATOM 712 O O . GLU A 1 90 ? -3.034 -12.558 3.630 1.00 82.56 90 GLU A O 1
ATOM 717 N N . GLN A 1 91 ? -1.158 -11.345 3.374 1.00 83.69 91 GLN A N 1
ATOM 718 C CA . GLN A 1 91 ? -1.084 -10.911 4.772 1.00 83.69 91 GLN A CA 1
ATOM 719 C C . GLN A 1 91 ? -2.280 -10.037 5.166 1.00 83.69 91 GLN A C 1
ATOM 721 O O . GLN A 1 91 ? -2.893 -10.276 6.205 1.00 83.69 91 GLN A O 1
ATOM 726 N N . GLU A 1 92 ? -2.659 -9.068 4.327 1.00 81.88 92 GLU A N 1
ATOM 727 C CA . GLU A 1 92 ? -3.824 -8.212 4.572 1.00 81.88 92 GLU A CA 1
ATOM 728 C C . GLU A 1 92 ? -5.122 -9.031 4.619 1.00 81.88 92 GLU A C 1
ATOM 730 O O . GLU A 1 92 ? -5.949 -8.849 5.514 1.00 81.88 92 GLU A O 1
ATOM 735 N N . LYS A 1 93 ? -5.289 -9.986 3.697 1.00 86.12 93 LYS A N 1
ATOM 736 C CA . LYS A 1 93 ? -6.426 -10.912 3.692 1.00 86.12 93 LYS A CA 1
ATOM 737 C C . LYS A 1 93 ? -6.474 -11.733 4.979 1.00 86.12 93 LYS A C 1
ATOM 739 O O . LYS A 1 93 ? -7.541 -11.846 5.579 1.00 86.12 93 LYS A O 1
ATOM 744 N N . GLN A 1 94 ? -5.340 -12.282 5.415 1.00 80.19 94 GLN A N 1
ATOM 745 C CA . GLN A 1 94 ? -5.273 -13.061 6.648 1.00 80.19 94 GLN A CA 1
ATOM 746 C C . GLN A 1 94 ? -5.586 -12.203 7.878 1.00 80.19 94 GLN A C 1
ATOM 748 O O . GLN A 1 94 ? -6.267 -12.675 8.788 1.00 80.19 94 GLN A O 1
ATOM 753 N N . GLN A 1 95 ? -5.135 -10.947 7.897 1.00 85.25 95 GLN A N 1
ATOM 754 C CA . GLN A 1 95 ? -5.448 -10.014 8.974 1.00 85.25 95 GLN A CA 1
ATOM 755 C C . GLN A 1 95 ? -6.949 -9.715 9.033 1.00 85.25 95 GLN A C 1
ATOM 757 O O . GLN A 1 95 ? -7.546 -9.863 10.092 1.00 85.25 95 GLN A O 1
ATOM 762 N N . ARG A 1 96 ? -7.593 -9.422 7.894 1.00 84.62 96 ARG A N 1
ATOM 763 C CA . ARG A 1 96 ? -9.048 -9.186 7.843 1.00 84.62 96 ARG A CA 1
ATOM 764 C C . ARG A 1 96 ? -9.866 -10.384 8.328 1.00 84.62 96 ARG A C 1
ATOM 766 O O . ARG A 1 96 ? -10.916 -10.195 8.934 1.00 84.62 96 ARG A O 1
ATOM 773 N N . ILE A 1 97 ? -9.414 -11.610 8.049 1.00 85.56 97 ILE A N 1
ATOM 774 C CA . ILE A 1 97 ? -10.068 -12.828 8.550 1.00 85.56 97 ILE A CA 1
ATOM 775 C C . ILE A 1 97 ? -9.954 -12.898 10.075 1.00 85.56 97 ILE A C 1
ATOM 777 O O . ILE A 1 97 ? -10.969 -13.090 10.736 1.00 85.56 97 ILE A O 1
ATOM 781 N N . LYS A 1 98 ? -8.757 -12.674 10.630 1.00 91.00 98 LYS A N 1
ATOM 782 C CA . LYS A 1 98 ? -8.548 -12.648 12.086 1.00 91.00 98 LYS A CA 1
ATOM 783 C C . LYS A 1 98 ? -9.386 -11.568 12.765 1.00 91.00 98 LYS A C 1
ATOM 785 O O . LYS A 1 98 ? -10.027 -11.848 13.770 1.00 91.00 98 LYS A O 1
ATOM 790 N N . ASP A 1 99 ? -9.424 -10.364 12.202 1.00 80.25 99 ASP A N 1
ATOM 791 C CA . ASP A 1 99 ? -10.224 -9.262 12.741 1.00 80.25 99 ASP A CA 1
ATOM 792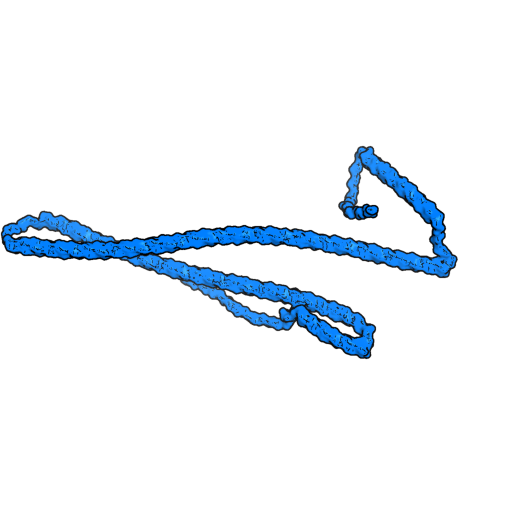 C C . ASP A 1 99 ? -11.715 -9.628 12.748 1.00 80.25 99 ASP A C 1
ATOM 794 O O . ASP A 1 99 ? -12.414 -9.379 13.727 1.00 80.25 99 ASP A O 1
ATOM 798 N N . LYS A 1 100 ? -12.200 -10.290 11.689 1.00 88.44 100 LYS A N 1
ATOM 799 C CA . LYS A 1 100 ? -13.575 -10.797 11.629 1.00 88.44 100 LYS A CA 1
ATOM 800 C C . LYS A 1 100 ? -13.846 -11.865 12.696 1.00 88.44 100 LYS A C 1
ATOM 802 O O . LYS A 1 100 ? -14.889 -11.806 13.333 1.00 88.44 100 LYS A O 1
ATOM 807 N N . GLU A 1 101 ? -12.931 -12.812 12.896 1.00 90.38 101 GLU A N 1
ATOM 808 C CA . GLU A 1 101 ? -13.051 -13.852 13.933 1.00 90.38 101 GLU A CA 1
ATOM 809 C C . GLU A 1 101 ? -13.044 -13.264 15.352 1.00 90.38 101 GLU A C 1
ATOM 811 O O . GLU A 1 101 ? -13.701 -13.793 16.245 1.00 90.38 101 GLU A O 1
ATOM 816 N N . ILE A 1 102 ? -12.293 -12.182 15.577 1.00 92.50 102 ILE A N 1
ATOM 817 C CA . ILE A 1 102 ? -12.300 -11.447 16.847 1.00 92.50 102 ILE A CA 1
ATOM 818 C C . ILE A 1 102 ? -13.651 -10.764 17.043 1.00 92.50 102 ILE A C 1
ATOM 820 O O . ILE A 1 102 ? -14.298 -11.017 18.048 1.00 92.50 102 ILE A O 1
ATOM 824 N N . LEU A 1 103 ? -14.125 -10.003 16.053 1.00 88.44 103 LEU A N 1
ATOM 825 C CA . LEU A 1 103 ? -15.429 -9.336 16.128 1.00 88.44 103 LEU A CA 1
ATOM 826 C C . LEU A 1 103 ? -16.586 -10.320 16.339 1.00 88.44 103 LEU A C 1
ATOM 828 O O . LEU A 1 103 ? -17.522 -10.014 17.069 1.00 88.44 103 LEU A O 1
ATOM 832 N N . GLU A 1 104 ? -16.539 -11.492 15.704 1.00 91.38 104 GLU A N 1
ATOM 833 C CA . GLU A 1 104 ? -17.547 -12.540 15.889 1.00 91.38 104 GLU A CA 1
ATOM 834 C C . GLU A 1 104 ? -17.523 -13.103 17.316 1.00 91.38 104 GLU A C 1
ATOM 836 O O . GLU A 1 104 ? -18.580 -13.283 17.916 1.00 91.38 104 GLU A O 1
ATOM 841 N N . ARG A 1 105 ? -16.333 -13.315 17.893 1.00 94.69 105 ARG A N 1
ATOM 842 C CA . ARG A 1 105 ? -16.187 -13.734 19.293 1.00 94.69 105 ARG A CA 1
ATOM 843 C C . ARG A 1 105 ? -16.698 -12.666 20.258 1.00 94.69 105 ARG A C 1
ATOM 845 O O . ARG A 1 105 ? -17.522 -12.983 21.109 1.00 94.69 105 ARG A O 1
ATOM 852 N N . ASP A 1 106 ? -16.272 -11.419 20.079 1.00 90.62 106 ASP A N 1
ATOM 853 C CA . ASP A 1 106 ? -16.681 -10.290 20.921 1.00 90.62 106 ASP A CA 1
ATOM 854 C C . ASP A 1 106 ? -18.205 -10.084 20.861 1.00 90.62 106 ASP A C 1
ATOM 856 O O . ASP A 1 106 ? -18.845 -9.777 21.866 1.00 90.62 106 ASP A O 1
ATOM 860 N N . PHE A 1 107 ? -18.811 -10.293 19.686 1.00 92.88 107 PHE A N 1
ATOM 861 C CA . PHE A 1 107 ? -20.260 -10.231 19.512 1.00 92.88 107 PHE A CA 1
ATOM 862 C C . PHE A 1 107 ? -20.988 -11.328 20.300 1.00 92.88 107 PHE A C 1
ATOM 864 O O . PHE A 1 107 ? -21.991 -11.038 20.951 1.00 92.88 107 PHE A O 1
ATOM 871 N N . ILE A 1 108 ? -20.484 -12.567 20.271 1.00 93.75 108 ILE A N 1
ATOM 872 C CA . ILE A 1 108 ? -21.055 -13.682 21.042 1.00 93.75 108 ILE A CA 1
ATOM 873 C C . ILE A 1 108 ? -20.947 -13.404 22.545 1.00 93.75 108 ILE A C 1
ATOM 875 O O . ILE A 1 108 ? -21.941 -13.532 23.257 1.00 93.75 108 ILE A O 1
ATOM 879 N N . GLU A 1 109 ? -19.779 -12.969 23.024 1.00 95.06 109 GLU A N 1
ATOM 880 C CA . GLU A 1 109 ? -19.565 -12.634 24.440 1.00 95.06 109 GLU A CA 1
ATOM 881 C C . GLU A 1 109 ? -20.507 -11.511 24.905 1.00 95.06 109 GLU A C 1
ATOM 883 O O . GLU A 1 109 ? -21.088 -11.575 25.993 1.00 95.06 109 GLU A O 1
ATOM 888 N N . LEU A 1 110 ? -20.721 -10.501 24.058 1.00 95.06 110 LEU A N 1
ATOM 889 C CA . LEU A 1 110 ? -21.668 -9.424 24.325 1.00 95.06 110 LEU A CA 1
ATOM 890 C C . LEU A 1 110 ? -23.116 -9.939 24.394 1.00 95.06 110 LEU A C 1
ATOM 892 O O . LEU A 1 110 ? -23.856 -9.562 25.302 1.00 95.06 110 LEU A O 1
ATOM 896 N N . GLU A 1 111 ? -23.525 -10.811 23.469 1.00 96.44 111 GLU A N 1
ATOM 897 C CA . GLU A 1 111 ? -24.862 -11.417 23.468 1.00 96.44 111 GLU A CA 1
ATOM 898 C C . GLU A 1 111 ? -25.104 -12.270 24.727 1.00 96.44 111 GLU A C 1
ATOM 900 O O . GLU A 1 111 ? -26.179 -12.198 25.329 1.00 96.44 111 GLU A O 1
ATOM 905 N N . GLU A 1 112 ? -24.108 -13.048 25.157 1.00 96.44 112 GLU A N 1
ATOM 906 C CA . GLU A 1 112 ? -24.165 -13.836 26.393 1.00 96.44 112 GLU A CA 1
ATOM 907 C C . GLU A 1 112 ? -24.291 -12.946 27.635 1.00 96.44 112 GLU A C 1
ATOM 909 O O . GLU A 1 112 ? -25.106 -13.229 28.519 1.00 96.44 112 GLU A O 1
ATOM 914 N N . SER A 1 113 ? -23.546 -11.838 27.678 1.00 96.75 113 SER A N 1
ATOM 915 C CA . SER A 1 113 ? -23.647 -10.845 28.751 1.00 96.75 113 SER A CA 1
ATOM 916 C C . SER A 1 113 ? -25.047 -10.222 28.816 1.00 96.75 113 SER A C 1
ATOM 918 O O . SER A 1 113 ? -25.662 -10.199 29.884 1.00 96.75 113 SER A O 1
ATOM 920 N N . TYR A 1 114 ? -25.607 -9.812 27.670 1.00 97.00 114 TYR A N 1
ATOM 921 C CA . TYR A 1 114 ? -26.967 -9.264 27.604 1.00 97.00 114 TYR A CA 1
ATOM 922 C C . TYR A 1 114 ? -28.032 -10.278 28.028 1.00 97.00 114 TYR A C 1
ATOM 924 O O . TYR A 1 114 ? -28.960 -9.926 28.755 1.00 97.00 114 TYR A O 1
ATOM 932 N N . LYS A 1 115 ? -27.909 -11.547 27.618 1.00 98.00 115 LYS A N 1
ATOM 933 C CA . LYS A 1 115 ? -28.816 -12.617 28.068 1.00 98.00 115 LYS A CA 1
ATOM 934 C C . LYS A 1 115 ? -28.778 -12.782 29.584 1.00 98.00 115 LYS A C 1
ATOM 936 O O . LYS A 1 115 ? -29.830 -12.869 30.212 1.00 98.00 115 LYS A O 1
ATOM 941 N N . LYS A 1 116 ? -27.581 -12.773 30.173 1.00 97.81 116 LYS A N 1
ATOM 942 C CA . LYS A 1 116 ? -27.406 -12.877 31.624 1.00 97.81 116 LYS A CA 1
ATOM 943 C C . LYS A 1 116 ? -28.031 -11.692 32.364 1.00 97.81 116 LYS A C 1
ATOM 945 O O . LYS A 1 116 ? -28.709 -11.897 33.367 1.00 97.81 116 LYS A O 1
ATOM 950 N N . GLU A 1 117 ? -27.851 -10.474 31.857 1.00 96.88 117 GLU A N 1
ATOM 951 C CA . GLU A 1 117 ? -28.465 -9.272 32.431 1.00 96.88 117 GLU A CA 1
ATOM 952 C C . GLU A 1 117 ? -29.999 -9.333 32.370 1.00 96.88 117 GLU A C 1
ATOM 954 O O . GLU A 1 117 ? -30.667 -9.052 33.366 1.00 96.88 117 GLU A O 1
ATOM 959 N N . ILE A 1 118 ? -30.569 -9.775 31.242 1.00 96.81 118 ILE A N 1
ATOM 960 C CA . ILE A 1 118 ? -32.018 -9.987 31.099 1.00 96.81 118 ILE A CA 1
ATOM 961 C C . ILE A 1 118 ? -32.520 -11.011 32.124 1.00 96.81 118 ILE A C 1
ATOM 963 O O . ILE A 1 118 ? -33.510 -10.748 32.810 1.00 96.81 118 ILE A O 1
ATOM 967 N N . ASP A 1 119 ? -31.836 -12.148 32.272 1.00 97.69 119 ASP A N 1
ATOM 968 C CA . ASP A 1 119 ? -32.201 -13.180 33.248 1.00 97.69 119 ASP A CA 1
ATOM 969 C C . ASP A 1 119 ? -32.170 -12.644 34.685 1.00 97.69 119 ASP A C 1
ATOM 971 O O . ASP A 1 119 ? -33.064 -12.931 35.488 1.00 97.69 119 ASP A O 1
ATOM 975 N N . ASP A 1 120 ? -31.155 -11.852 35.028 1.00 97.81 120 ASP A N 1
ATOM 976 C CA . ASP A 1 120 ? -31.020 -11.260 36.357 1.00 97.81 120 ASP A CA 1
ATOM 977 C C . ASP A 1 120 ? -32.104 -10.201 36.621 1.00 97.81 120 ASP A C 1
ATOM 979 O O . ASP A 1 120 ? -32.716 -10.208 37.696 1.00 97.81 120 ASP A O 1
ATOM 983 N N . LEU A 1 121 ? -32.449 -9.373 35.629 1.00 96.75 121 LEU A N 1
ATOM 984 C CA . LEU A 1 121 ? -33.587 -8.449 35.701 1.00 96.75 121 LEU A CA 1
ATOM 985 C C . LEU A 1 121 ? -34.919 -9.193 35.860 1.00 96.75 121 LEU A C 1
ATOM 987 O O . LEU A 1 121 ? -35.741 -8.810 36.696 1.00 96.75 121 LEU A O 1
ATOM 991 N N . CYS A 1 122 ? -35.130 -10.290 35.129 1.00 97.12 122 CYS A N 1
ATOM 992 C CA . CYS A 1 122 ? -36.312 -11.135 35.284 1.00 97.12 122 CYS A CA 1
ATOM 993 C C . CYS A 1 122 ? -36.421 -11.706 36.705 1.00 97.12 122 CYS A C 1
ATOM 995 O O . CYS A 1 122 ? -37.502 -11.649 37.298 1.00 97.12 122 CYS A O 1
ATOM 997 N N . LYS A 1 123 ? -35.316 -12.185 37.297 1.00 97.50 123 LYS A N 1
ATOM 998 C CA . LYS A 1 123 ? -35.296 -12.653 38.697 1.00 97.50 123 LYS A CA 1
ATOM 999 C C . LYS A 1 123 ? -35.654 -11.533 39.674 1.00 97.50 123 LYS A C 1
ATOM 1001 O O . LYS A 1 123 ? -36.380 -11.780 40.637 1.00 97.50 123 LYS A O 1
ATOM 1006 N N . ILE A 1 124 ? -35.160 -10.313 39.450 1.00 97.56 124 ILE A N 1
ATOM 1007 C CA . ILE A 1 124 ? -35.488 -9.146 40.285 1.00 97.56 124 ILE A CA 1
ATOM 1008 C C . ILE A 1 124 ? -36.980 -8.817 40.182 1.00 97.56 124 ILE A C 1
ATOM 1010 O O . ILE A 1 124 ? -37.645 -8.688 41.210 1.00 97.56 124 ILE A O 1
ATOM 1014 N N . ILE A 1 125 ? -37.531 -8.749 38.966 1.00 96.44 125 ILE A N 1
ATOM 1015 C CA . ILE A 1 125 ? -38.964 -8.507 38.742 1.00 96.44 125 ILE A CA 1
ATOM 1016 C C . ILE A 1 125 ? -39.801 -9.581 39.438 1.00 96.44 125 ILE A C 1
ATOM 1018 O O . ILE A 1 125 ? -40.773 -9.253 40.113 1.00 96.44 125 ILE A O 1
ATOM 1022 N N . GLN A 1 126 ? -39.415 -10.853 39.325 1.00 96.56 126 GLN A N 1
ATOM 1023 C CA . GLN A 1 126 ? -40.139 -11.958 39.945 1.00 96.56 126 GLN A CA 1
ATOM 1024 C C . GLN A 1 126 ? -40.123 -11.858 41.478 1.00 96.56 126 GLN A C 1
ATOM 1026 O O . GLN A 1 126 ? -41.173 -12.004 42.102 1.00 96.56 126 GLN A O 1
ATOM 1031 N N . LYS A 1 127 ? -38.973 -11.523 42.087 1.00 96.56 127 LYS A N 1
ATOM 1032 C CA . LYS A 1 127 ? -38.874 -11.249 43.533 1.00 96.56 127 LYS A CA 1
ATOM 1033 C C . LYS A 1 127 ? -39.801 -10.106 43.952 1.00 96.56 127 LYS A C 1
ATOM 1035 O O . LYS A 1 127 ? -40.621 -10.293 44.849 1.00 96.56 127 LYS A O 1
ATOM 1040 N N . LEU A 1 128 ? -39.752 -8.971 43.253 1.00 95.50 128 LEU A N 1
ATOM 1041 C CA . LEU A 1 128 ? -40.617 -7.818 43.532 1.00 95.50 128 LEU A CA 1
ATOM 1042 C C . LEU A 1 128 ? -42.107 -8.147 43.353 1.00 95.50 128 LEU A C 1
ATOM 1044 O O . LEU A 1 128 ? -42.944 -7.686 44.126 1.00 95.50 128 LEU A O 1
ATOM 1048 N N . GLN A 1 129 ? -42.469 -8.964 42.360 1.00 95.44 129 GLN A N 1
ATOM 1049 C CA . GLN A 1 129 ? -43.843 -9.434 42.171 1.00 95.44 129 GLN A CA 1
ATOM 1050 C C . GLN A 1 129 ? -44.303 -10.334 43.323 1.00 95.44 129 GLN A C 1
ATOM 1052 O O . GLN A 1 129 ? -45.427 -10.171 43.800 1.00 95.44 129 GLN A O 1
ATOM 1057 N N . THR A 1 130 ? -43.456 -11.258 43.791 1.00 94.75 130 THR A N 1
ATOM 1058 C CA . THR A 1 130 ? -43.783 -12.111 44.946 1.00 94.75 130 THR A CA 1
ATOM 1059 C C . THR A 1 130 ? -43.930 -11.304 46.231 1.00 94.75 130 THR A C 1
ATOM 1061 O O . THR A 1 130 ? -44.870 -11.538 46.986 1.00 94.75 130 THR A O 1
ATOM 1064 N N . GLU A 1 131 ? -43.064 -10.314 46.445 1.00 94.44 131 GLU A N 1
ATOM 1065 C CA . GLU A 1 131 ? -43.106 -9.441 47.615 1.00 94.44 131 GLU A CA 1
ATOM 1066 C C . GLU A 1 131 ? -44.360 -8.559 47.602 1.00 94.44 131 GLU A C 1
ATOM 1068 O O . GLU A 1 131 ? -45.101 -8.534 48.580 1.00 94.44 131 GLU A O 1
ATOM 1073 N N . ASN A 1 132 ? -44.687 -7.939 46.462 1.00 90.06 132 ASN A N 1
ATOM 1074 C CA . ASN A 1 132 ? -45.931 -7.183 46.291 1.00 90.06 132 ASN A CA 1
ATOM 1075 C C . ASN A 1 132 ? -47.179 -8.050 46.496 1.00 90.06 132 ASN A C 1
ATOM 1077 O O . ASN A 1 132 ? -48.160 -7.592 47.081 1.00 90.06 132 ASN A O 1
ATOM 1081 N N . LYS A 1 133 ? -47.164 -9.303 46.022 1.00 93.31 133 LYS A N 1
ATOM 1082 C CA . LYS A 1 133 ? -48.269 -10.243 46.242 1.00 93.31 133 LYS A CA 1
ATOM 1083 C C . LYS A 1 133 ? -48.419 -10.577 47.728 1.00 93.31 133 LYS A C 1
ATOM 1085 O O . LYS A 1 133 ? -49.530 -10.493 48.239 1.00 93.31 133 LYS A O 1
ATOM 1090 N N . CYS A 1 134 ? -47.315 -10.873 48.414 1.00 88.94 134 CYS A N 1
ATOM 1091 C CA . CYS A 1 134 ? -47.289 -11.147 49.851 1.00 88.94 134 CYS A CA 1
ATOM 1092 C C . CYS A 1 134 ? -47.772 -9.938 50.669 1.00 88.94 134 CYS A C 1
ATOM 1094 O O . CYS A 1 134 ? -48.650 -10.083 51.512 1.00 88.94 134 CYS A O 1
ATOM 1096 N N . MET A 1 135 ? -47.291 -8.726 50.367 1.00 87.44 135 MET A N 1
ATOM 1097 C CA . MET A 1 135 ? -47.762 -7.495 51.015 1.00 87.44 135 MET A CA 1
ATOM 1098 C C . MET A 1 135 ? -49.259 -7.260 50.784 1.00 87.44 135 MET A C 1
ATOM 1100 O O . MET A 1 135 ? -49.979 -6.862 51.696 1.00 87.44 135 MET A O 1
ATOM 1104 N N . LYS A 1 136 ? -49.759 -7.528 49.573 1.00 85.69 136 LYS A N 1
ATOM 1105 C CA . LYS A 1 136 ? -51.186 -7.410 49.255 1.00 85.69 136 LYS A CA 1
ATOM 1106 C C . LYS A 1 136 ? -52.030 -8.441 50.010 1.00 85.69 136 LYS A C 1
ATOM 1108 O O . LYS A 1 136 ? -53.106 -8.096 50.490 1.00 85.69 136 LYS A O 1
ATOM 1113 N N . GLU A 1 137 ? -51.538 -9.673 50.139 1.00 81.56 137 GLU A N 1
ATOM 1114 C CA . GLU A 1 137 ? -52.152 -10.720 50.963 1.00 81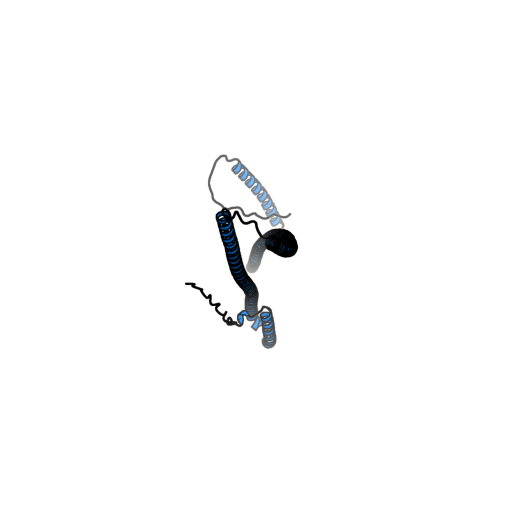.56 137 GLU A CA 1
ATOM 1115 C C . GLU A 1 137 ? -52.169 -10.303 52.443 1.00 81.56 137 GLU A C 1
ATOM 1117 O O . GLU A 1 137 ? -53.233 -10.340 53.055 1.00 81.56 137 GLU A O 1
ATOM 1122 N N . GLN A 1 138 ? -51.059 -9.7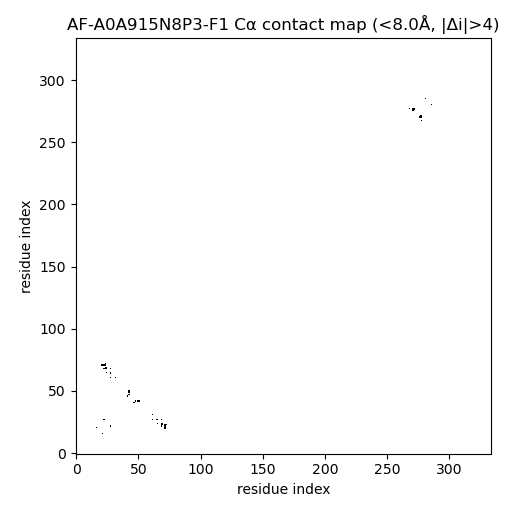79 52.974 1.00 79.88 138 GLN A N 1
ATOM 1123 C CA . GLN A 1 138 ? -50.959 -9.251 54.341 1.00 79.88 138 GLN A CA 1
ATOM 1124 C C . GLN A 1 138 ? -51.927 -8.091 54.608 1.00 79.88 138 GLN A C 1
ATOM 1126 O O . GLN A 1 138 ? -52.597 -8.087 55.639 1.00 79.88 138 GLN A O 1
ATOM 1131 N N . LEU A 1 139 ? -52.060 -7.143 53.674 1.00 74.75 139 LEU A N 1
ATOM 1132 C CA . LEU A 1 139 ? -53.039 -6.053 53.764 1.00 74.75 139 LEU A CA 1
ATOM 1133 C C . LEU A 1 139 ? -54.482 -6.570 53.710 1.00 74.75 139 LEU A C 1
ATOM 1135 O O . LEU A 1 139 ? -55.335 -6.053 54.423 1.00 74.75 139 LEU A O 1
ATOM 1139 N N . SER A 1 140 ? -54.756 -7.611 52.918 1.00 68.06 140 SER A N 1
ATOM 1140 C CA . SER A 1 140 ? -56.087 -8.231 52.854 1.00 68.06 140 SER A CA 1
ATOM 1141 C C . SER A 1 140 ? -56.428 -9.093 54.078 1.00 68.06 140 SER A C 1
ATOM 1143 O O . SER A 1 140 ? -57.591 -9.181 54.457 1.00 68.06 140 SER A O 1
ATOM 1145 N N . SER A 1 141 ? -55.432 -9.699 54.735 1.00 55.94 141 SER A N 1
ATOM 1146 C CA . SER A 1 141 ? -55.602 -10.419 56.006 1.00 55.94 141 SER A CA 1
ATOM 1147 C C . SER A 1 141 ? -55.565 -9.500 57.234 1.00 55.94 141 SER A C 1
ATOM 1149 O O . SER A 1 141 ? -56.019 -9.886 58.307 1.00 55.94 141 SER A O 1
ATOM 1151 N N . GLY A 1 142 ? -55.039 -8.281 57.084 1.00 48.09 142 GLY A N 1
ATOM 1152 C CA . GLY A 1 142 ? -54.850 -7.296 58.150 1.00 48.09 142 GLY A CA 1
ATOM 1153 C C . GLY A 1 142 ? -56.114 -6.549 58.588 1.00 48.09 142 GLY A C 1
ATOM 1154 O O . GLY A 1 142 ? -56.045 -5.763 59.527 1.00 48.09 142 GLY A O 1
ATOM 1155 N N . GLU A 1 143 ? -57.276 -6.797 57.974 1.00 39.59 143 GLU A N 1
ATOM 1156 C CA . GLU A 1 143 ? -58.554 -6.208 58.414 1.00 39.59 143 GLU A CA 1
ATOM 1157 C C . GLU A 1 143 ? -59.196 -6.926 59.616 1.00 39.59 143 GLU A C 1
ATOM 1159 O O . GLU A 1 143 ? -60.261 -6.511 60.073 1.00 39.59 143 GLU A O 1
ATOM 1164 N N . ASN A 1 144 ? -58.566 -7.965 60.182 1.00 43.78 144 ASN A N 1
ATOM 1165 C CA . ASN A 1 144 ? -59.185 -8.761 61.244 1.00 43.78 144 ASN A CA 1
ATOM 1166 C C . ASN A 1 144 ? -58.242 -9.117 62.406 1.00 43.78 144 ASN A C 1
ATOM 1168 O O . ASN A 1 144 ? -58.048 -10.287 62.705 1.00 43.78 144 ASN A O 1
ATOM 1172 N N . VAL A 1 145 ? -57.705 -8.114 63.112 1.00 40.59 145 VAL A N 1
ATOM 1173 C CA . VAL A 1 145 ? -57.286 -8.276 64.519 1.00 40.59 145 VAL A CA 1
ATOM 1174 C C . VAL A 1 145 ? -57.581 -6.984 65.291 1.00 40.59 145 VAL A C 1
ATOM 1176 O O . VAL A 1 145 ? -56.840 -6.006 65.239 1.00 40.59 145 VAL A O 1
ATOM 1179 N N . LYS A 1 146 ? -58.705 -6.980 66.012 1.00 48.41 146 LYS A N 1
ATOM 1180 C CA . LYS A 1 146 ? -58.967 -6.100 67.158 1.00 48.41 146 LYS A CA 1
ATOM 1181 C C . LYS A 1 146 ? -59.211 -6.999 68.371 1.00 48.41 146 LYS A C 1
ATOM 1183 O O . LYS A 1 146 ? -60.013 -7.924 68.258 1.00 48.41 146 LYS A O 1
ATOM 1188 N N . LYS A 1 147 ? -58.625 -6.601 69.511 1.00 41.69 147 LYS A N 1
ATOM 1189 C CA . LYS A 1 147 ? -58.560 -7.266 70.836 1.00 41.69 147 LYS A CA 1
ATOM 1190 C C . LYS A 1 147 ? -57.425 -8.302 70.901 1.00 41.69 147 LYS A C 1
ATOM 1192 O O . LYS A 1 147 ? -57.274 -9.078 69.975 1.00 41.69 147 LYS A O 1
ATOM 1197 N N . GLU A 1 148 ? -56.559 -8.302 71.908 1.00 35.44 148 GLU A N 1
ATOM 1198 C CA . GLU A 1 148 ? -56.850 -8.153 73.335 1.00 35.44 148 GLU A CA 1
ATOM 1199 C C . GLU A 1 148 ? -55.868 -7.227 74.067 1.00 35.44 148 GLU A C 1
ATOM 1201 O O . GLU A 1 148 ? -54.660 -7.250 73.851 1.00 35.44 148 GLU A O 1
ATOM 1206 N N . GLU A 1 149 ? -56.431 -6.428 74.970 1.00 43.41 149 GLU A N 1
ATOM 1207 C CA . GLU A 1 149 ? -55.745 -5.897 76.140 1.00 43.41 149 GLU A CA 1
ATOM 1208 C C . GLU A 1 149 ? -55.840 -6.954 77.250 1.00 43.41 149 GLU A C 1
ATOM 1210 O O . GLU A 1 149 ? -56.948 -7.290 77.653 1.00 43.41 149 GLU A O 1
ATOM 1215 N N . GLU A 1 150 ? -54.702 -7.479 77.709 1.00 41.62 150 GLU A N 1
ATOM 1216 C CA . GLU A 1 150 ? -54.367 -7.747 79.123 1.00 41.62 150 GLU A CA 1
ATOM 1217 C C . GLU A 1 150 ? -53.072 -8.572 79.191 1.00 41.62 150 GLU A C 1
ATOM 1219 O O . GLU A 1 150 ? -53.090 -9.789 79.044 1.00 41.62 150 GLU A O 1
ATOM 1224 N N . LYS A 1 151 ? -51.946 -7.870 79.389 1.00 42.09 151 LYS A N 1
ATOM 1225 C CA . LYS A 1 151 ? -50.715 -8.275 80.103 1.00 42.09 151 LYS A CA 1
ATOM 1226 C C . LYS A 1 151 ? -49.654 -7.202 79.853 1.00 42.09 151 LYS A C 1
ATOM 1228 O O . LYS A 1 151 ? -48.969 -7.184 78.838 1.00 42.09 151 LYS A O 1
ATOM 1233 N N . THR A 1 152 ? -49.532 -6.262 80.779 1.00 52.28 152 THR A N 1
ATOM 1234 C CA . THR A 1 152 ? -48.658 -5.087 80.640 1.00 52.28 152 THR A CA 1
ATOM 1235 C C . THR A 1 152 ? -47.154 -5.392 80.691 1.00 52.28 152 THR A C 1
ATOM 1237 O O . THR A 1 152 ? -46.374 -4.488 80.424 1.00 52.28 152 THR A O 1
ATOM 1240 N N . GLU A 1 153 ? -46.730 -6.627 80.987 1.00 52.97 153 GLU A N 1
ATOM 1241 C CA . GLU A 1 153 ? -45.323 -7.063 80.866 1.00 52.97 153 GLU A CA 1
ATOM 1242 C C . GLU A 1 153 ? -45.030 -7.726 79.504 1.00 52.97 153 GLU A C 1
ATOM 1244 O O . GLU A 1 153 ? -44.097 -7.299 78.830 1.00 52.97 153 GLU A O 1
ATOM 1249 N N . ASP A 1 154 ? -45.879 -8.650 79.023 1.00 59.94 154 ASP A N 1
ATOM 1250 C CA . ASP A 1 154 ? -45.711 -9.304 77.704 1.00 59.94 154 ASP A CA 1
ATOM 1251 C C . ASP A 1 154 ? -45.783 -8.284 76.536 1.00 59.94 154 ASP A C 1
ATOM 1253 O O . ASP A 1 154 ? -45.036 -8.388 75.565 1.00 59.94 154 ASP A O 1
ATOM 1257 N N . VAL A 1 155 ? -46.617 -7.237 76.650 1.00 65.31 155 VAL A N 1
ATOM 1258 C CA . VAL A 1 155 ? -46.736 -6.164 75.634 1.00 65.31 155 VAL A CA 1
ATOM 1259 C C . VAL A 1 155 ? -45.491 -5.270 75.579 1.00 65.31 155 VAL A C 1
ATOM 1261 O O . VAL A 1 155 ? -45.114 -4.787 74.510 1.00 65.31 155 VAL A O 1
ATOM 1264 N N . VAL A 1 156 ? -44.837 -5.030 76.720 1.00 69.88 156 VAL A N 1
ATOM 1265 C CA . VAL A 1 156 ? -43.603 -4.230 76.775 1.00 69.88 156 VAL A CA 1
ATOM 1266 C C . VAL A 1 156 ? -42.437 -5.020 76.184 1.00 69.88 156 VAL A C 1
ATOM 1268 O O . VAL A 1 156 ? -41.638 -4.445 75.444 1.00 69.88 156 VAL A O 1
ATOM 1271 N N . ASP A 1 157 ? -42.381 -6.330 76.428 1.00 77.44 157 ASP A N 1
ATOM 1272 C CA . ASP A 1 157 ? -41.386 -7.216 75.822 1.00 77.44 157 ASP A CA 1
ATOM 1273 C C . ASP A 1 157 ? -41.577 -7.348 74.299 1.00 77.44 157 ASP A C 1
ATOM 1275 O O . ASP A 1 157 ? -40.597 -7.273 73.554 1.00 77.44 157 ASP A O 1
ATOM 1279 N N . GLU A 1 158 ? -42.814 -7.423 73.794 1.00 82.12 158 GLU A N 1
ATOM 1280 C CA . GLU A 1 158 ? -43.095 -7.366 72.348 1.00 82.12 158 GLU A CA 1
ATOM 1281 C C . GLU A 1 158 ? -42.695 -6.020 71.716 1.00 82.12 158 GLU A C 1
ATOM 1283 O O . GLU A 1 158 ? -42.089 -5.972 70.636 1.00 82.12 158 GLU A O 1
ATOM 1288 N N . GLN A 1 159 ? -42.976 -4.900 72.389 1.00 82.75 159 GLN A N 1
ATOM 1289 C CA . GLN A 1 159 ? -42.551 -3.570 71.934 1.00 82.75 159 GLN A CA 1
ATOM 1290 C C . GLN A 1 159 ? -41.024 -3.402 71.964 1.00 82.75 159 GLN A C 1
ATOM 1292 O O . GLN A 1 159 ? -40.444 -2.777 71.073 1.00 82.75 159 GLN A O 1
ATOM 1297 N N . LEU A 1 160 ? -40.343 -3.983 72.953 1.00 87.06 160 LEU A N 1
ATOM 1298 C CA . LEU A 1 160 ? -38.885 -3.983 73.024 1.00 87.06 160 LEU A CA 1
ATOM 1299 C C . LEU A 1 160 ? -38.276 -4.843 71.907 1.00 87.06 160 LEU A C 1
ATOM 1301 O O . LEU A 1 160 ? -37.310 -4.425 71.261 1.00 87.06 160 LEU A O 1
ATOM 1305 N N . GLN A 1 161 ? -38.864 -6.008 71.633 1.00 90.31 161 GLN A N 1
ATOM 1306 C CA . GLN A 1 161 ? -38.426 -6.914 70.575 1.00 90.31 161 GLN A CA 1
ATOM 1307 C C . GLN A 1 161 ? -38.572 -6.282 69.183 1.00 90.31 161 GLN A C 1
ATOM 1309 O O . GLN A 1 161 ? -37.630 -6.314 68.386 1.00 90.31 161 GLN A O 1
ATOM 1314 N N . THR A 1 162 ? -39.699 -5.619 68.913 1.00 89.56 162 THR A N 1
ATOM 1315 C CA . THR A 1 162 ? -39.913 -4.871 67.661 1.00 89.56 162 THR A CA 1
ATOM 1316 C C . THR A 1 162 ? -38.935 -3.700 67.511 1.00 89.56 162 THR A C 1
ATOM 1318 O O . THR A 1 162 ? -38.390 -3.488 66.427 1.00 89.56 162 THR A O 1
ATOM 1321 N N . LEU A 1 163 ? -38.612 -2.982 68.593 1.00 91.50 163 LEU A N 1
ATOM 1322 C CA . LEU A 1 163 ? -37.573 -1.940 68.595 1.00 91.50 163 LEU A CA 1
ATOM 1323 C C . LEU A 1 163 ? -36.179 -2.493 68.265 1.00 91.50 163 LEU A C 1
ATOM 1325 O O . LEU A 1 163 ? -35.422 -1.870 67.513 1.00 91.50 163 LEU A O 1
ATOM 1329 N N . ILE A 1 164 ? -35.827 -3.663 68.804 1.00 92.38 164 ILE A N 1
ATOM 1330 C CA . ILE A 1 164 ? -34.565 -4.350 68.498 1.00 92.38 164 ILE A CA 1
ATOM 1331 C C . ILE A 1 164 ? -34.516 -4.747 67.019 1.00 92.38 164 ILE A C 1
ATOM 1333 O O . ILE A 1 164 ? -33.477 -4.590 66.371 1.00 92.38 164 ILE A O 1
ATOM 1337 N N . GLU A 1 165 ? -35.624 -5.229 66.465 1.00 94.56 165 GLU A N 1
ATOM 1338 C CA . GLU A 1 165 ? -35.721 -5.632 65.063 1.00 94.56 165 GLU A CA 1
ATOM 1339 C C . GLU A 1 165 ? -35.634 -4.435 64.107 1.00 94.56 165 GLU A C 1
ATOM 1341 O O . GLU A 1 165 ? -34.812 -4.443 63.187 1.00 94.56 165 GLU A O 1
ATOM 1346 N N . LEU A 1 166 ? -36.342 -3.340 64.400 1.00 94.25 166 LEU A N 1
ATOM 1347 C CA . LEU A 1 166 ? -36.212 -2.072 63.673 1.00 94.25 166 LEU A CA 1
ATOM 1348 C C . LEU A 1 166 ? -34.783 -1.521 63.729 1.00 94.25 166 LEU A C 1
ATOM 1350 O O . LEU A 1 166 ? -34.271 -0.998 62.735 1.00 94.25 166 LEU A O 1
ATOM 1354 N N . ARG A 1 167 ? -34.093 -1.669 64.867 1.00 95.25 167 ARG A N 1
ATOM 1355 C CA . ARG A 1 167 ? -32.684 -1.279 65.005 1.00 95.25 167 ARG A CA 1
ATOM 1356 C C . ARG A 1 167 ? -31.768 -2.125 64.120 1.00 95.25 167 ARG A C 1
ATOM 1358 O O . ARG A 1 167 ? -30.876 -1.566 63.479 1.00 95.25 167 ARG A O 1
ATOM 1365 N N . LYS A 1 168 ? -31.986 -3.444 64.054 1.00 96.06 168 LYS A N 1
ATOM 1366 C CA . LYS A 1 168 ? -31.250 -4.353 63.154 1.00 96.06 168 LYS A CA 1
ATOM 1367 C C . LYS A 1 168 ? -31.508 -4.007 61.685 1.00 96.06 168 LYS A C 1
ATOM 1369 O O . LYS A 1 168 ? -30.556 -3.897 60.912 1.00 96.06 168 LYS A O 1
ATOM 1374 N N . MET A 1 169 ? -32.761 -3.745 61.312 1.00 96.56 169 MET A N 1
ATOM 1375 C CA . MET A 1 169 ? -33.124 -3.264 59.973 1.00 96.56 169 MET A CA 1
ATOM 1376 C C . MET A 1 169 ? -32.450 -1.927 59.640 1.00 96.56 169 MET A C 1
ATOM 1378 O O . MET A 1 169 ? -31.876 -1.764 58.572 1.00 96.56 169 MET A O 1
ATOM 1382 N N . THR A 1 170 ? -32.428 -0.985 60.582 1.00 96.88 170 THR A N 1
ATOM 1383 C CA . THR A 1 170 ? -31.754 0.308 60.390 1.00 96.88 170 THR A CA 1
ATOM 1384 C C . THR A 1 170 ? -30.247 0.130 60.186 1.00 96.88 170 THR A C 1
ATOM 1386 O O . THR A 1 170 ? -29.640 0.835 59.382 1.00 96.88 170 THR A O 1
ATOM 1389 N N . HIS A 1 171 ? -29.613 -0.799 60.911 1.00 96.69 171 HIS A N 1
ATOM 1390 C CA . HIS A 1 171 ? -28.185 -1.077 60.750 1.00 96.69 171 HIS A CA 1
ATOM 1391 C C . HIS A 1 171 ? -27.882 -1.708 59.385 1.00 96.69 171 HIS A C 1
ATOM 1393 O O . HIS A 1 171 ? -27.013 -1.219 58.669 1.00 96.69 171 HIS A O 1
ATOM 1399 N N . THR A 1 172 ? -28.667 -2.709 58.983 1.00 97.00 172 THR A N 1
ATOM 1400 C CA . THR A 1 172 ? -28.531 -3.355 57.667 1.00 97.00 172 THR A CA 1
ATOM 1401 C C . THR A 1 172 ? -28.781 -2.382 56.515 1.00 97.00 172 THR A C 1
ATOM 1403 O O . THR A 1 172 ? -27.989 -2.346 55.578 1.00 97.00 172 THR A O 1
ATOM 1406 N N . GLN A 1 173 ? -29.796 -1.519 56.606 1.00 96.62 173 GLN A N 1
ATOM 1407 C CA . GLN A 1 173 ? -30.033 -0.455 55.623 1.00 96.62 173 GLN A CA 1
ATOM 1408 C C . GLN A 1 173 ? -28.870 0.543 55.559 1.00 96.62 173 GLN A C 1
ATOM 1410 O O . GLN A 1 173 ? -28.463 0.941 54.471 1.00 96.62 173 GLN A O 1
ATOM 1415 N N . LYS A 1 174 ? -28.279 0.928 56.701 1.00 98.00 174 LYS A N 1
ATOM 1416 C CA . LYS A 1 174 ? -27.082 1.788 56.714 1.00 98.00 174 LYS A CA 1
ATOM 1417 C C . LYS A 1 174 ? -25.900 1.140 56.002 1.00 98.00 174 LYS A C 1
ATOM 1419 O O . LYS A 1 174 ? -25.178 1.837 55.293 1.00 98.00 174 LYS A O 1
ATOM 1424 N N . ASP A 1 175 ? -25.693 -0.158 56.180 1.00 97.44 175 ASP A N 1
ATOM 1425 C CA . ASP A 1 175 ? -24.594 -0.862 55.520 1.00 97.44 175 ASP A CA 1
ATOM 1426 C C . ASP A 1 175 ? -24.860 -1.071 54.023 1.00 97.44 175 ASP A C 1
ATOM 1428 O O . ASP A 1 175 ? -23.947 -0.893 53.219 1.00 97.44 175 ASP A O 1
ATOM 1432 N N . GLN A 1 176 ? -26.113 -1.314 53.625 1.00 98.00 176 GLN A N 1
ATOM 1433 C CA . GLN A 1 176 ? -26.520 -1.308 52.215 1.00 98.00 176 GLN A CA 1
ATOM 1434 C C . GLN A 1 176 ? -26.275 0.054 51.556 1.00 98.00 176 GLN A C 1
ATOM 1436 O O . GLN A 1 176 ? -25.736 0.105 50.456 1.00 98.00 176 GLN A O 1
ATOM 1441 N N . ILE A 1 177 ? -26.606 1.159 52.234 1.00 97.50 177 ILE A N 1
ATOM 1442 C CA . ILE A 1 177 ? -26.340 2.513 51.727 1.00 97.50 177 ILE A CA 1
ATOM 1443 C C . ILE A 1 177 ? -24.837 2.729 51.524 1.00 97.50 177 ILE A C 1
ATOM 1445 O O . ILE A 1 177 ? -24.441 3.231 50.477 1.00 97.50 177 ILE A O 1
ATOM 1449 N N . LYS A 1 178 ? -23.991 2.317 52.478 1.00 98.19 178 LYS A N 1
ATOM 1450 C CA . LYS A 1 178 ? -22.529 2.424 52.327 1.00 98.19 178 LYS A CA 1
ATOM 1451 C C . LYS A 1 178 ? -22.006 1.593 51.158 1.00 98.19 178 LYS A C 1
ATOM 1453 O O . LYS A 1 178 ? -21.108 2.043 50.453 1.00 98.19 178 LYS A O 1
ATOM 1458 N N . GLN A 1 179 ? -22.546 0.391 50.957 1.00 98.12 179 GLN A N 1
ATOM 1459 C CA . GLN A 1 179 ? -22.145 -0.455 49.838 1.00 98.12 179 GLN A CA 1
ATOM 1460 C C . GLN A 1 179 ? -22.545 0.179 48.503 1.00 98.12 179 GLN A C 1
ATOM 1462 O O . GLN A 1 179 ? -21.697 0.328 47.632 1.00 98.12 179 GLN A O 1
ATOM 1467 N N . LEU A 1 180 ? -23.790 0.651 48.381 1.00 98.06 180 LEU A N 1
ATOM 1468 C CA . LEU A 1 180 ? -24.264 1.351 47.185 1.00 98.06 180 LEU A CA 1
ATOM 1469 C C . LEU A 1 180 ? -23.471 2.634 46.904 1.00 98.06 180 LEU A C 1
ATOM 1471 O O . LEU A 1 180 ? -23.212 2.942 45.747 1.00 98.06 180 LEU A O 1
ATOM 1475 N N . GLN A 1 181 ? -23.058 3.370 47.940 1.00 98.12 181 GLN A N 1
ATOM 1476 C CA . GLN A 1 181 ? -22.172 4.530 47.792 1.00 98.12 181 GLN A CA 1
ATOM 1477 C C . GLN A 1 181 ? -20.807 4.127 47.226 1.00 98.12 181 GLN A C 1
ATOM 1479 O O . GLN A 1 181 ? -20.332 4.751 46.284 1.00 98.12 181 GLN A O 1
ATOM 1484 N N . LYS A 1 182 ? -20.208 3.048 47.740 1.00 98.19 182 LYS A N 1
ATOM 1485 C CA . LYS A 1 182 ? -18.930 2.532 47.234 1.00 98.19 182 LYS A CA 1
ATOM 1486 C C . LYS A 1 182 ? -19.031 2.062 45.780 1.00 98.19 182 LYS A C 1
ATOM 1488 O O . LYS A 1 182 ? -18.118 2.304 44.988 1.00 98.19 182 LYS A O 1
ATOM 1493 N N . ASP A 1 183 ? -20.128 1.401 45.428 1.00 97.81 183 ASP A N 1
ATOM 1494 C CA . ASP A 1 183 ? -20.380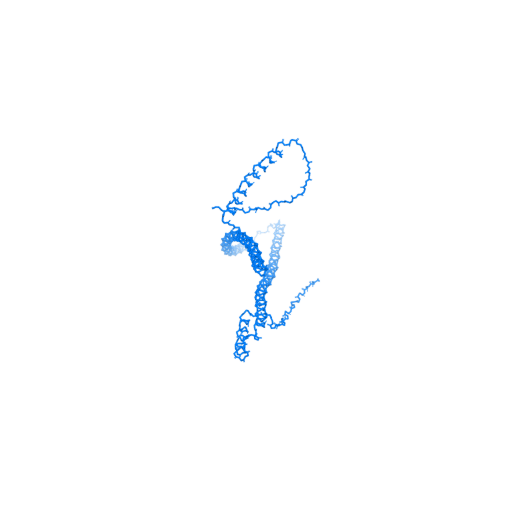 0.963 44.057 1.00 97.81 183 ASP A CA 1
ATOM 1495 C C . ASP A 1 183 ? -20.554 2.184 43.137 1.00 97.81 183 ASP A C 1
ATOM 1497 O O . ASP A 1 183 ? -19.939 2.246 42.075 1.00 97.81 183 ASP A O 1
ATOM 1501 N N . LEU A 1 184 ? -21.305 3.204 43.573 1.00 97.69 184 LEU A N 1
ATOM 1502 C CA . LEU A 1 184 ? -21.476 4.462 42.840 1.00 97.69 184 LEU A CA 1
ATOM 1503 C C . LEU A 1 184 ? -20.146 5.188 42.603 1.00 97.69 184 LEU A C 1
ATOM 1505 O O . LEU A 1 184 ? -19.910 5.656 41.490 1.00 97.69 184 LEU A O 1
ATOM 1509 N N . ASP A 1 185 ? -19.276 5.263 43.611 1.00 97.44 185 ASP A N 1
ATOM 1510 C CA . ASP A 1 185 ? -17.942 5.858 43.473 1.00 97.44 185 ASP A CA 1
ATOM 1511 C C . ASP A 1 185 ? -17.099 5.086 42.445 1.00 97.44 185 ASP A C 1
ATOM 1513 O O . ASP A 1 185 ? -16.433 5.685 41.601 1.00 97.44 185 ASP A O 1
ATOM 1517 N N . THR A 1 186 ? -17.189 3.752 42.457 1.00 97.75 186 THR A N 1
ATOM 1518 C CA . THR A 1 186 ? -16.488 2.885 41.496 1.00 97.75 186 THR A CA 1
ATOM 1519 C C . THR A 1 186 ? -16.980 3.136 40.069 1.00 97.75 186 THR A C 1
ATOM 1521 O O . THR A 1 186 ? -16.170 3.384 39.174 1.00 97.75 186 THR A O 1
ATOM 1524 N N . TYR A 1 187 ? -18.300 3.173 39.857 1.00 98.06 187 TYR A N 1
ATOM 1525 C CA . TYR A 1 187 ? -18.882 3.485 38.550 1.00 98.06 187 TYR A CA 1
ATOM 1526 C C . TYR A 1 187 ? -18.538 4.904 38.081 1.00 98.06 187 TYR A C 1
ATOM 1528 O O . TYR A 1 187 ? -18.301 5.111 36.891 1.00 98.06 187 TYR A O 1
ATOM 1536 N N . CYS A 1 188 ? -18.464 5.887 38.986 1.00 97.31 188 CYS A N 1
ATOM 1537 C CA . CYS A 1 188 ? -18.012 7.236 38.638 1.00 97.31 188 CYS A CA 1
ATOM 1538 C C . CYS A 1 188 ? -16.580 7.217 38.082 1.00 97.31 188 CYS A C 1
ATOM 1540 O O . CYS A 1 188 ? -16.340 7.777 37.010 1.00 97.31 188 CYS A O 1
ATOM 1542 N N . CYS A 1 189 ? -15.653 6.514 38.743 1.00 97.75 189 CYS A N 1
ATOM 1543 C CA . CYS A 1 189 ? -14.276 6.369 38.264 1.00 97.75 189 CYS A CA 1
ATOM 1544 C C . CYS A 1 189 ? -14.192 5.644 36.907 1.00 97.75 189 CYS A C 1
ATOM 1546 O O . CYS A 1 189 ? -13.413 6.040 36.037 1.00 97.75 189 CYS A O 1
ATOM 1548 N N . GLU A 1 190 ? -15.001 4.604 36.690 1.00 97.75 190 GLU A N 1
ATOM 1549 C CA . GLU A 1 190 ? -15.063 3.900 35.402 1.00 97.75 190 GLU A CA 1
ATOM 1550 C C . GLU A 1 190 ? -15.572 4.809 34.277 1.00 97.75 190 GLU A C 1
ATOM 1552 O O . GLU A 1 190 ? -14.981 4.856 33.194 1.00 97.75 190 GLU A O 1
ATOM 1557 N N . VAL A 1 191 ? -16.626 5.588 34.535 1.00 97.56 191 VAL A N 1
ATOM 1558 C CA . VAL A 1 191 ? -17.167 6.562 33.575 1.00 97.56 191 VAL A CA 1
ATOM 1559 C C . VAL A 1 191 ? -16.130 7.630 33.229 1.00 97.56 191 VAL A C 1
ATOM 1561 O O . VAL A 1 191 ? -16.001 7.994 32.058 1.00 97.56 191 VAL A O 1
ATOM 1564 N N . GLU A 1 192 ? -15.374 8.127 34.207 1.00 97.38 192 GLU A N 1
ATOM 1565 C CA . GLU A 1 192 ? -14.279 9.076 33.974 1.00 97.38 192 GLU A CA 1
ATOM 1566 C C . GLU A 1 192 ? -13.172 8.464 33.105 1.00 97.38 192 GLU A C 1
ATOM 1568 O O . GLU A 1 192 ? -12.784 9.059 32.097 1.00 97.38 192 GLU A O 1
ATOM 1573 N N . SER A 1 193 ? -12.747 7.232 33.398 1.00 97.69 193 SER A N 1
ATOM 1574 C CA . SER A 1 193 ? -11.751 6.518 32.588 1.00 97.69 193 SER A CA 1
ATOM 1575 C C . SER A 1 193 ? -12.217 6.298 31.142 1.00 97.69 193 SER A C 1
ATOM 1577 O O . SER A 1 193 ? -11.474 6.538 30.182 1.00 97.69 193 SER A O 1
ATOM 1579 N N . LEU A 1 194 ? -13.477 5.892 30.953 1.00 97.44 194 LEU A N 1
ATOM 1580 C CA . LEU A 1 194 ? -14.070 5.728 29.625 1.00 97.44 194 LEU A CA 1
ATOM 1581 C C . LEU A 1 194 ? -14.147 7.059 28.871 1.00 97.44 194 LEU A C 1
ATOM 1583 O O . LEU A 1 194 ? -13.834 7.100 27.679 1.00 97.44 194 LEU A O 1
ATOM 1587 N N . ARG A 1 195 ? -14.496 8.159 29.550 1.00 96.06 195 ARG A N 1
ATOM 1588 C CA . ARG A 1 195 ? -14.484 9.506 28.958 1.00 96.06 195 ARG A CA 1
ATOM 1589 C C . ARG A 1 195 ? -13.087 9.896 28.477 1.00 96.06 195 ARG A C 1
ATOM 1591 O O . ARG A 1 195 ? -12.949 10.321 27.331 1.00 96.06 195 ARG A O 1
ATOM 1598 N N . GLU A 1 196 ? -12.048 9.678 29.281 1.00 96.75 196 GLU A N 1
ATOM 1599 C CA . GLU A 1 196 ? -10.661 9.952 28.876 1.00 96.75 196 GLU A CA 1
ATOM 1600 C C . GLU A 1 196 ? -10.224 9.115 27.665 1.00 96.75 196 GLU A C 1
ATOM 1602 O O . GLU A 1 196 ? -9.551 9.616 26.753 1.00 96.75 196 GLU A O 1
ATOM 1607 N N . ASN A 1 197 ? -10.622 7.841 27.626 1.00 95.38 197 ASN A N 1
ATOM 1608 C CA . ASN A 1 197 ? -10.354 6.950 26.499 1.00 95.38 197 ASN A CA 1
ATOM 1609 C C . ASN A 1 197 ? -11.043 7.444 25.217 1.00 95.38 197 ASN A C 1
ATOM 1611 O O . ASN A 1 197 ? -10.398 7.516 24.166 1.00 95.38 197 ASN A O 1
ATOM 1615 N N . ILE A 1 198 ? -12.314 7.852 25.303 1.00 96.44 198 ILE A N 1
ATOM 1616 C CA . ILE A 1 198 ? -13.064 8.438 24.183 1.00 96.44 198 ILE A CA 1
ATOM 1617 C C . ILE A 1 198 ? -12.375 9.709 23.681 1.00 96.44 198 ILE A C 1
ATOM 1619 O O . ILE A 1 198 ? -12.152 9.860 22.478 1.00 96.44 198 ILE A O 1
ATOM 1623 N N . GLU A 1 199 ? -11.969 10.613 24.571 1.00 94.88 199 GLU A N 1
ATOM 1624 C CA . GLU A 1 199 ? -11.258 11.827 24.168 1.00 94.88 199 GLU A CA 1
ATOM 1625 C C . GLU A 1 199 ? -9.925 11.531 23.473 1.00 94.88 199 GLU A C 1
ATOM 1627 O O . GLU A 1 199 ? -9.568 12.191 22.488 1.00 94.88 199 GLU A O 1
ATOM 1632 N N . ARG A 1 200 ? -9.181 10.529 23.957 1.00 97.75 200 ARG A N 1
ATOM 1633 C CA . ARG A 1 200 ? -7.932 10.080 23.330 1.00 97.75 200 ARG A CA 1
ATOM 1634 C C . ARG A 1 200 ? -8.184 9.572 21.912 1.00 97.75 200 ARG A C 1
ATOM 1636 O O . ARG A 1 200 ? -7.476 9.991 20.995 1.00 97.75 200 ARG A O 1
ATOM 1643 N N . LEU A 1 201 ? -9.218 8.753 21.723 1.00 97.06 201 LEU A N 1
ATOM 1644 C CA . LEU A 1 201 ? -9.629 8.258 20.407 1.00 97.06 201 LEU A CA 1
ATOM 1645 C C . LEU A 1 201 ? -10.059 9.398 19.477 1.00 97.06 201 LEU A C 1
ATOM 1647 O O . LEU A 1 201 ? -9.651 9.426 18.316 1.00 97.06 201 LEU A O 1
ATOM 1651 N N . ILE A 1 202 ? -10.804 10.391 19.975 1.00 95.69 202 ILE A N 1
ATOM 1652 C CA . ILE A 1 202 ? -11.178 11.582 19.195 1.00 95.69 202 ILE A CA 1
ATOM 1653 C C . ILE A 1 202 ? -9.928 12.343 18.729 1.00 95.69 202 ILE A C 1
ATOM 1655 O O . ILE A 1 202 ? -9.857 12.765 17.570 1.00 95.69 202 ILE A O 1
ATOM 1659 N N . ARG A 1 203 ? -8.929 12.526 19.605 1.00 95.81 203 ARG A N 1
ATOM 1660 C CA . ARG A 1 203 ? -7.661 13.189 19.252 1.00 95.81 203 ARG A CA 1
ATOM 1661 C C . ARG A 1 203 ? -6.905 12.412 18.170 1.00 95.81 203 ARG A C 1
ATOM 1663 O O . ARG A 1 203 ? -6.512 13.015 17.170 1.00 95.81 203 ARG A O 1
ATOM 1670 N N . GLN A 1 204 ? -6.778 11.095 18.325 1.00 95.75 204 GLN A N 1
ATOM 1671 C CA . GLN A 1 204 ? -6.128 10.222 17.340 1.00 95.75 204 GLN A CA 1
ATOM 1672 C C . GLN A 1 204 ? -6.858 10.229 15.991 1.00 95.75 204 GLN A C 1
ATOM 1674 O O . GLN A 1 204 ? -6.225 10.373 14.948 1.00 95.75 204 GLN A O 1
ATOM 1679 N N . ASN A 1 205 ? -8.191 10.161 15.990 1.00 94.38 205 ASN A N 1
ATOM 1680 C CA . ASN A 1 205 ? -8.990 10.205 14.766 1.00 94.38 205 ASN A CA 1
ATOM 1681 C C . ASN A 1 205 ? -8.803 11.540 14.021 1.00 94.38 205 ASN A C 1
ATOM 1683 O O . ASN A 1 205 ? -8.523 11.556 12.823 1.00 94.38 205 ASN A O 1
ATOM 1687 N N . LYS A 1 206 ? -8.829 12.672 14.741 1.00 92.75 206 LYS A N 1
ATOM 1688 C CA . LYS A 1 206 ? -8.529 13.994 14.160 1.00 92.75 206 LYS A CA 1
ATOM 1689 C C . LYS A 1 206 ? -7.128 14.058 13.546 1.00 92.75 206 LYS A C 1
ATOM 1691 O O . LYS A 1 206 ? -6.946 14.700 12.513 1.00 92.75 206 LYS A O 1
ATOM 1696 N N . GLU A 1 207 ? -6.130 13.439 14.169 1.00 94.00 207 GLU A N 1
ATOM 1697 C CA . GLU A 1 207 ? -4.773 13.372 13.619 1.00 94.00 207 GLU A CA 1
ATOM 1698 C C . GLU A 1 207 ? -4.712 12.507 12.353 1.00 94.00 207 GLU A C 1
ATOM 1700 O O . GLU A 1 207 ? -4.132 12.932 11.352 1.00 94.00 207 GLU A O 1
ATOM 1705 N N . LEU A 1 208 ? -5.363 11.342 12.358 1.00 95.44 208 LEU A N 1
ATOM 1706 C CA . LEU A 1 208 ? -5.455 10.463 11.193 1.00 95.44 208 LEU A CA 1
ATOM 1707 C C . LEU A 1 208 ? -6.159 11.146 10.018 1.00 95.44 208 LEU A C 1
ATOM 1709 O O . LEU A 1 208 ? -5.659 11.079 8.898 1.00 95.44 208 LEU A O 1
ATOM 1713 N N . LEU A 1 209 ? -7.252 11.874 10.258 1.00 95.69 209 LEU A N 1
ATOM 1714 C CA . LEU A 1 209 ? -7.929 12.661 9.223 1.00 95.69 209 LEU A CA 1
ATOM 1715 C C . LEU A 1 209 ? -7.006 13.732 8.622 1.00 95.69 209 LEU A C 1
ATOM 1717 O O . LEU A 1 209 ? -6.968 13.897 7.401 1.00 95.69 209 LEU A O 1
ATOM 1721 N N . ARG A 1 210 ? -6.213 14.428 9.451 1.00 94.69 210 ARG A N 1
ATOM 1722 C CA . ARG A 1 210 ? -5.214 15.400 8.968 1.00 94.69 210 ARG A CA 1
ATOM 1723 C C . ARG A 1 210 ? -4.112 14.729 8.147 1.00 94.69 210 ARG A C 1
ATOM 1725 O O . ARG A 1 210 ? -3.778 15.229 7.073 1.00 94.69 210 ARG A O 1
ATOM 1732 N N . LYS A 1 211 ? -3.571 13.599 8.619 1.00 93.06 211 LYS A N 1
ATOM 1733 C CA . LYS A 1 211 ? -2.556 12.810 7.898 1.00 93.06 211 LYS A CA 1
ATOM 1734 C C . LYS A 1 211 ? -3.089 12.317 6.556 1.00 93.06 211 LYS A C 1
ATOM 1736 O O . LYS A 1 211 ? -2.428 12.515 5.542 1.00 93.06 211 LYS A O 1
ATOM 1741 N N . ASN A 1 212 ? -4.304 11.772 6.533 1.00 84.69 212 ASN A N 1
ATOM 1742 C CA . ASN A 1 212 ? -4.967 11.323 5.312 1.00 84.69 212 ASN A CA 1
ATOM 1743 C C . ASN A 1 212 ? -5.153 12.479 4.315 1.00 84.69 212 ASN A C 1
ATOM 1745 O O . ASN A 1 212 ? -4.792 12.360 3.148 1.00 84.69 212 ASN A O 1
ATOM 1749 N N . GLY A 1 213 ? -5.614 13.643 4.785 1.00 88.38 213 GLY A N 1
ATOM 1750 C CA . GLY A 1 213 ? -5.728 14.837 3.945 1.00 88.38 213 GLY A CA 1
ATOM 1751 C C . GLY A 1 213 ? -4.384 15.318 3.378 1.00 88.38 213 GLY A C 1
ATOM 1752 O O . GLY A 1 213 ? -4.319 15.729 2.221 1.00 88.38 213 GLY A O 1
ATOM 1753 N N . SER A 1 214 ? -3.302 15.245 4.160 1.00 90.50 214 SER A N 1
ATOM 1754 C CA . SER A 1 214 ? -1.946 15.576 3.693 1.00 90.50 214 SER A CA 1
ATOM 1755 C C . SER A 1 214 ? -1.455 14.595 2.625 1.00 90.50 214 SER A C 1
ATOM 1757 O O . SER A 1 214 ? -1.030 15.019 1.550 1.00 90.50 214 SER A O 1
ATOM 1759 N N . LEU A 1 215 ? -1.596 13.289 2.871 1.00 89.19 215 LEU A N 1
ATOM 1760 C CA . LEU A 1 215 ? -1.223 12.241 1.918 1.00 89.19 215 LEU A CA 1
ATOM 1761 C C . LEU A 1 215 ? -2.026 12.343 0.618 1.00 89.19 215 LEU A C 1
ATOM 1763 O O . LEU A 1 215 ? -1.460 12.216 -0.463 1.00 89.19 215 LEU A O 1
ATOM 1767 N N . GLN A 1 216 ? -3.322 12.657 0.693 1.00 91.44 216 GLN A N 1
ATOM 1768 C CA . GLN A 1 216 ? -4.144 12.864 -0.497 1.00 91.44 216 GLN A CA 1
ATOM 1769 C C . GLN A 1 216 ? -3.651 14.055 -1.336 1.00 91.44 216 GLN A C 1
ATOM 1771 O O . GLN A 1 216 ? -3.633 13.973 -2.565 1.00 91.44 216 GLN A O 1
ATOM 1776 N N . LYS A 1 217 ? -3.231 15.158 -0.699 1.00 88.44 217 LYS A N 1
ATOM 1777 C CA . LYS A 1 217 ? -2.645 16.314 -1.402 1.00 88.44 217 LYS A CA 1
ATOM 1778 C C . LYS A 1 217 ? -1.316 15.954 -2.066 1.00 88.44 217 LYS A C 1
ATOM 1780 O O . LYS A 1 217 ? -1.122 16.299 -3.228 1.00 88.44 217 LYS A O 1
ATOM 1785 N N . GLN A 1 218 ? -0.450 15.226 -1.363 1.00 92.31 218 GLN A N 1
ATOM 1786 C CA . GLN A 1 218 ? 0.816 14.736 -1.918 1.00 92.31 218 GLN A CA 1
ATOM 1787 C C . GLN A 1 218 ? 0.577 13.798 -3.109 1.00 92.31 218 GLN A C 1
ATOM 1789 O O . GLN A 1 218 ? 1.183 13.976 -4.159 1.00 92.31 218 GLN A O 1
ATOM 1794 N N . GLY A 1 219 ? -0.382 12.874 -3.003 1.00 84.75 219 GLY A N 1
ATOM 1795 C CA . GLY A 1 219 ? -0.763 11.992 -4.108 1.00 84.75 219 GLY A CA 1
ATOM 1796 C C . GLY A 1 219 ? -1.247 12.754 -5.346 1.00 84.75 219 GLY A C 1
ATOM 1797 O O . GLY A 1 219 ? -0.869 12.414 -6.464 1.00 84.75 219 GLY A O 1
ATOM 1798 N N . ARG A 1 220 ? -2.030 13.829 -5.169 1.00 89.19 220 ARG A N 1
ATOM 1799 C CA . ARG A 1 220 ? -2.444 14.701 -6.285 1.00 89.19 220 ARG A CA 1
ATOM 1800 C C . ARG A 1 220 ? -1.261 15.436 -6.921 1.00 89.19 220 ARG A C 1
ATOM 1802 O O . ARG A 1 220 ? -1.223 15.538 -8.141 1.00 89.19 220 ARG A O 1
ATOM 1809 N N . MET A 1 221 ? -0.313 15.923 -6.121 1.00 86.25 221 MET A N 1
ATOM 1810 C CA . MET A 1 221 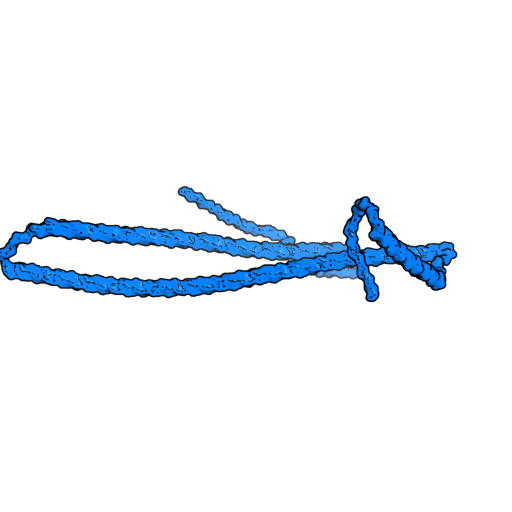? 0.902 16.585 -6.616 1.00 86.25 221 MET A CA 1
ATOM 1811 C C . MET A 1 221 ? 1.749 15.627 -7.462 1.00 86.25 221 MET A C 1
ATOM 1813 O O . MET A 1 221 ? 2.045 15.942 -8.609 1.00 86.25 221 MET A O 1
ATOM 1817 N N . LEU A 1 222 ? 2.025 14.421 -6.956 1.00 91.69 222 LEU A N 1
ATOM 1818 C CA . LEU A 1 222 ? 2.788 13.400 -7.683 1.00 91.69 222 LEU A CA 1
ATOM 1819 C C . LEU A 1 222 ? 2.116 12.988 -9.002 1.00 91.69 222 LEU A C 1
ATOM 1821 O O . LEU A 1 222 ? 2.794 12.738 -9.996 1.00 91.69 222 LEU A O 1
ATOM 1825 N N . LEU A 1 223 ? 0.779 12.930 -9.043 1.00 91.00 223 LEU A N 1
ATOM 1826 C CA . LEU A 1 223 ? 0.045 12.671 -10.287 1.00 91.00 223 LEU A CA 1
ATOM 1827 C C . LEU A 1 223 ? 0.235 13.790 -11.320 1.00 91.00 223 LEU A C 1
ATOM 1829 O O . LEU A 1 223 ? 0.394 13.489 -12.504 1.00 91.00 223 LEU A O 1
ATOM 1833 N N . LEU A 1 224 ? 0.230 15.055 -10.888 1.00 92.25 224 LEU A N 1
ATOM 1834 C CA . LEU A 1 224 ? 0.482 16.201 -11.767 1.00 92.25 224 LEU A CA 1
ATOM 1835 C C . LEU A 1 224 ? 1.926 16.202 -12.280 1.00 92.25 224 LEU A C 1
ATOM 1837 O O . LEU A 1 224 ? 2.138 16.338 -13.482 1.00 92.25 224 LEU A O 1
ATOM 1841 N N . GLU A 1 225 ? 2.901 15.969 -11.401 1.00 93.38 225 GLU A N 1
ATOM 1842 C CA . GLU A 1 225 ? 4.318 15.862 -11.772 1.00 93.38 225 GLU A CA 1
ATOM 1843 C C . GLU A 1 225 ? 4.555 14.717 -12.762 1.00 93.38 225 GLU A C 1
ATOM 1845 O O . GLU A 1 225 ? 5.210 14.899 -13.789 1.00 93.38 225 GLU A O 1
ATOM 1850 N N . ARG A 1 226 ? 3.951 13.545 -12.521 1.00 91.75 226 ARG A N 1
ATOM 1851 C CA . ARG A 1 226 ? 3.995 12.414 -13.458 1.00 91.75 226 ARG A CA 1
ATOM 1852 C C . ARG A 1 226 ? 3.430 12.799 -14.825 1.00 91.75 226 ARG A C 1
ATOM 1854 O O . ARG A 1 226 ? 4.028 12.452 -15.842 1.00 91.75 226 ARG A O 1
ATOM 1861 N N . ALA A 1 227 ? 2.287 13.485 -14.866 1.00 87.94 227 ALA A N 1
ATOM 1862 C CA . ALA A 1 227 ? 1.678 13.920 -16.122 1.00 87.94 227 ALA A CA 1
ATOM 1863 C C . ALA A 1 227 ? 2.574 14.916 -16.878 1.00 87.94 227 ALA A C 1
ATOM 1865 O O . ALA A 1 227 ? 2.707 14.827 -18.099 1.00 87.94 227 ALA A O 1
ATOM 1866 N N . GLU A 1 228 ? 3.236 15.826 -16.163 1.00 94.88 228 GLU A N 1
ATOM 1867 C CA . GLU A 1 228 ? 4.183 16.769 -16.754 1.00 94.88 228 GLU A CA 1
ATOM 1868 C C . GLU A 1 228 ? 5.424 16.067 -17.323 1.00 94.88 228 GLU A C 1
ATOM 1870 O O . GLU A 1 228 ? 5.825 16.351 -18.454 1.00 94.88 228 GLU A O 1
ATOM 1875 N N . ILE A 1 229 ? 6.002 15.115 -16.586 1.00 95.06 229 ILE A N 1
ATOM 1876 C CA . ILE A 1 229 ? 7.148 14.323 -17.052 1.00 95.06 229 ILE A CA 1
ATOM 1877 C C . ILE A 1 229 ? 6.778 13.526 -18.305 1.00 95.06 229 ILE A C 1
ATOM 1879 O O . ILE A 1 229 ? 7.537 13.539 -19.271 1.00 95.06 229 ILE A O 1
ATOM 1883 N N . LEU A 1 230 ? 5.601 12.891 -18.332 1.00 94.75 230 LEU A N 1
ATOM 1884 C CA . LEU A 1 230 ? 5.122 12.165 -19.512 1.00 94.75 230 LEU A CA 1
ATOM 1885 C C . LEU A 1 230 ? 4.986 13.082 -20.731 1.00 94.75 230 LEU A C 1
ATOM 1887 O O . LEU A 1 230 ? 5.414 12.713 -21.821 1.00 94.75 230 LEU A O 1
ATOM 1891 N N . LYS A 1 231 ? 4.468 14.302 -20.550 1.00 94.38 231 LYS A N 1
ATOM 1892 C CA . LYS A 1 231 ? 4.381 15.288 -21.635 1.00 94.38 231 LYS A CA 1
ATOM 1893 C C . LYS A 1 231 ? 5.765 15.698 -22.151 1.00 94.38 231 LYS A C 1
ATOM 1895 O O . LYS A 1 231 ? 5.961 15.803 -23.360 1.00 94.38 231 LYS A O 1
ATOM 1900 N N . ARG A 1 232 ? 6.733 15.921 -21.254 1.00 95.19 232 ARG A N 1
ATOM 1901 C CA . ARG A 1 232 ? 8.122 16.246 -21.632 1.00 95.19 232 ARG A CA 1
ATOM 1902 C C . ARG A 1 232 ? 8.795 15.085 -22.365 1.00 95.19 232 ARG A C 1
ATOM 1904 O O . ARG A 1 232 ? 9.506 15.321 -23.339 1.00 95.19 232 ARG A O 1
ATOM 1911 N N . LEU A 1 233 ? 8.551 13.853 -21.920 1.00 96.12 233 LEU A N 1
ATOM 1912 C CA . LEU A 1 233 ? 9.051 12.648 -22.574 1.00 96.12 233 LEU A CA 1
ATOM 1913 C C . LEU A 1 233 ? 8.490 12.526 -23.992 1.00 96.12 233 LEU A C 1
ATOM 1915 O O . LEU A 1 233 ? 9.274 12.430 -24.930 1.00 96.12 233 LEU A O 1
ATOM 1919 N N . GLN A 1 234 ? 7.169 12.634 -24.156 1.00 96.56 234 GLN A N 1
ATOM 1920 C CA . GLN A 1 234 ? 6.523 12.582 -25.469 1.00 96.56 234 GLN A CA 1
ATOM 1921 C C . GLN A 1 234 ? 7.091 13.648 -26.420 1.00 96.56 234 GLN A C 1
ATOM 1923 O O . GLN A 1 234 ? 7.435 13.345 -27.560 1.00 96.56 234 GLN A O 1
ATOM 1928 N N . GLN A 1 235 ? 7.276 14.884 -25.943 1.00 96.81 235 GLN A N 1
ATOM 1929 C CA . GLN A 1 235 ? 7.889 15.942 -26.749 1.00 96.81 235 GLN A CA 1
ATOM 1930 C C . GLN A 1 235 ? 9.327 15.593 -27.173 1.00 96.81 235 GLN A C 1
ATOM 1932 O O . GLN A 1 235 ? 9.729 15.868 -28.302 1.00 96.81 235 GLN A O 1
ATOM 1937 N N . SER A 1 236 ? 10.115 14.994 -26.277 1.00 94.62 236 SER A N 1
ATOM 1938 C CA . SER A 1 236 ? 11.480 14.547 -26.577 1.00 94.62 236 SER A CA 1
ATOM 1939 C C . SER A 1 236 ? 11.505 13.416 -27.614 1.00 94.62 236 SER A C 1
ATOM 1941 O O . SER A 1 236 ? 12.339 13.418 -28.524 1.00 94.62 236 SER A O 1
ATOM 1943 N N . GLU A 1 237 ? 10.566 12.472 -27.524 1.00 96.75 237 GLU A N 1
ATOM 1944 C CA . GLU A 1 237 ? 10.397 11.389 -28.498 1.00 96.75 237 GLU A CA 1
ATOM 1945 C C . GLU A 1 237 ? 10.020 11.936 -29.880 1.00 96.75 237 GLU A C 1
ATOM 1947 O O . GLU A 1 237 ? 10.640 11.564 -30.880 1.00 96.75 237 GLU A O 1
ATOM 1952 N N . GLU A 1 238 ? 9.079 12.880 -29.943 1.00 97.56 238 GLU A N 1
ATOM 1953 C CA . GLU A 1 238 ? 8.703 13.573 -31.180 1.00 97.56 238 GLU A CA 1
ATOM 1954 C C . GLU A 1 238 ? 9.899 14.307 -31.803 1.00 97.56 238 GLU A C 1
ATOM 1956 O O . GLU A 1 238 ? 10.165 14.151 -32.998 1.00 97.56 238 GLU A O 1
ATOM 1961 N N . ASN A 1 239 ? 10.678 15.035 -30.997 1.00 97.31 239 ASN A N 1
ATOM 1962 C CA . ASN A 1 239 ? 11.891 15.716 -31.455 1.00 97.31 239 ASN A CA 1
ATOM 1963 C C . ASN A 1 239 ? 12.931 14.716 -31.984 1.00 97.31 239 ASN A C 1
ATOM 1965 O O . ASN A 1 239 ? 13.542 14.936 -33.029 1.00 97.31 239 ASN A O 1
ATOM 1969 N N . THR A 1 240 ? 13.107 13.585 -31.300 1.00 97.06 240 THR A N 1
ATOM 1970 C CA . THR A 1 240 ? 14.028 12.522 -31.724 1.00 97.06 240 THR A CA 1
ATOM 1971 C C . THR A 1 240 ? 13.599 11.919 -33.061 1.00 97.06 240 THR A C 1
ATOM 1973 O O . THR A 1 240 ? 14.434 11.688 -33.937 1.00 97.06 240 THR A O 1
ATOM 1976 N N . LEU A 1 241 ? 12.298 11.686 -33.254 1.00 98.06 241 LEU A N 1
ATOM 1977 C CA . LEU A 1 241 ? 11.751 11.210 -34.525 1.00 98.06 241 LEU A CA 1
ATOM 1978 C C . LEU A 1 241 ? 11.964 12.228 -35.649 1.00 98.06 241 LEU A C 1
ATOM 1980 O O . LEU A 1 241 ? 12.348 11.837 -36.750 1.00 98.06 241 LEU A O 1
ATOM 1984 N N . GLN A 1 242 ? 11.757 13.519 -35.382 1.00 98.12 242 GLN A N 1
ATOM 1985 C CA . GLN A 1 242 ? 12.018 14.585 -36.353 1.00 98.12 242 GLN A CA 1
ATOM 1986 C C . GLN A 1 242 ? 13.498 14.638 -36.748 1.00 98.12 242 GLN A C 1
ATOM 1988 O O . GLN A 1 242 ? 13.807 14.629 -37.938 1.00 98.12 242 GLN A O 1
ATOM 1993 N N . LEU A 1 243 ? 14.414 14.599 -35.776 1.00 97.88 243 LEU A N 1
ATOM 1994 C CA . LEU A 1 243 ? 15.855 14.581 -36.040 1.00 97.88 243 LEU A CA 1
ATOM 1995 C C . LEU A 1 243 ? 16.272 13.358 -36.861 1.00 97.88 243 LEU A C 1
ATOM 1997 O O . LEU A 1 243 ? 17.047 13.500 -37.803 1.00 97.88 243 LEU A O 1
ATOM 2001 N N . ARG A 1 244 ? 15.722 12.169 -36.574 1.00 97.88 244 ARG A N 1
ATOM 2002 C CA . ARG A 1 244 ? 15.974 10.972 -37.397 1.00 97.88 244 ARG A CA 1
ATOM 2003 C C . ARG A 1 244 ? 15.486 11.143 -38.834 1.00 97.88 244 ARG A C 1
ATOM 2005 O O . ARG A 1 244 ? 16.167 10.684 -39.745 1.00 97.88 244 ARG A O 1
ATOM 2012 N N . ARG A 1 245 ? 14.332 11.784 -39.061 1.00 97.50 245 ARG A N 1
ATOM 2013 C CA . ARG A 1 245 ? 13.841 12.061 -40.425 1.00 97.50 245 ARG A CA 1
ATOM 2014 C C . ARG A 1 245 ? 14.799 12.975 -41.176 1.00 97.50 245 ARG A C 1
ATOM 2016 O O . ARG A 1 245 ? 15.240 12.595 -42.254 1.00 97.50 245 ARG A O 1
ATOM 2023 N N . VAL A 1 246 ? 15.178 14.100 -40.569 1.00 97.69 246 VAL A N 1
ATOM 2024 C CA . VAL A 1 246 ? 16.126 15.047 -41.175 1.00 97.69 246 VAL A CA 1
ATOM 2025 C C . VAL A 1 246 ? 17.461 14.363 -41.454 1.00 97.69 246 VAL A C 1
ATOM 2027 O O . VAL A 1 246 ? 17.989 14.495 -42.548 1.00 97.69 246 VAL A O 1
ATOM 2030 N N . LEU A 1 247 ? 17.979 13.567 -40.516 1.00 97.38 247 LEU A N 1
ATOM 2031 C CA . LEU A 1 247 ? 19.223 12.821 -40.711 1.00 97.38 247 LEU A CA 1
ATOM 2032 C C . LEU A 1 247 ? 19.127 11.813 -41.866 1.00 97.38 247 LEU A C 1
ATOM 2034 O O . LEU A 1 247 ? 20.075 11.643 -42.626 1.00 97.38 247 LEU A O 1
ATOM 2038 N N . ASN A 1 248 ? 17.984 11.148 -42.026 1.00 97.00 248 ASN A N 1
ATOM 2039 C CA . ASN A 1 248 ? 17.767 10.241 -43.151 1.00 97.00 248 ASN A CA 1
ATOM 2040 C C . ASN A 1 248 ? 17.680 10.995 -44.485 1.00 97.00 248 ASN A C 1
ATOM 2042 O O . ASN A 1 248 ? 18.217 10.519 -45.484 1.00 97.00 248 ASN A O 1
ATOM 2046 N N . GLU A 1 249 ? 17.016 12.150 -44.516 1.00 96.88 249 GLU A N 1
ATOM 2047 C CA . GLU A 1 249 ? 16.926 13.015 -45.698 1.00 96.88 249 GLU A CA 1
ATOM 2048 C C . GLU A 1 249 ? 18.296 13.569 -46.095 1.00 96.88 249 GLU A C 1
ATOM 2050 O O . GLU A 1 249 ? 18.670 13.483 -47.263 1.00 96.88 249 GLU A O 1
ATOM 2055 N N . THR A 1 250 ? 19.083 14.058 -45.133 1.00 95.69 250 THR A N 1
ATOM 2056 C CA . THR A 1 250 ? 20.442 14.546 -45.397 1.00 95.69 250 THR A CA 1
ATOM 2057 C C . THR A 1 250 ? 21.360 13.420 -45.850 1.00 95.69 250 THR A C 1
ATOM 2059 O O . THR A 1 250 ? 22.109 13.604 -46.800 1.00 95.69 250 THR A O 1
ATOM 2062 N N . ASN A 1 251 ? 21.268 12.228 -45.255 1.00 96.44 251 ASN A N 1
ATOM 2063 C CA . ASN A 1 251 ? 22.051 11.068 -45.683 1.00 96.44 251 ASN A CA 1
ATOM 2064 C C . ASN A 1 251 ? 21.689 10.629 -47.116 1.00 96.44 251 ASN A C 1
ATOM 2066 O O . ASN A 1 251 ? 22.574 10.300 -47.902 1.00 96.44 251 ASN A O 1
ATOM 2070 N N . ARG A 1 252 ? 20.402 10.681 -47.497 1.00 95.88 252 ARG A N 1
ATOM 2071 C CA . ARG A 1 252 ? 19.980 10.468 -48.895 1.00 95.88 252 ARG A CA 1
ATOM 2072 C C . ARG A 1 252 ? 20.580 11.520 -49.825 1.00 95.88 252 ARG A C 1
ATOM 2074 O O . ARG A 1 252 ? 21.220 11.144 -50.796 1.00 95.88 252 ARG A O 1
ATOM 2081 N N . ALA A 1 253 ? 20.461 12.803 -49.483 1.00 94.69 253 ALA A N 1
ATOM 2082 C CA . ALA A 1 253 ? 21.031 13.884 -50.285 1.00 94.69 253 ALA A CA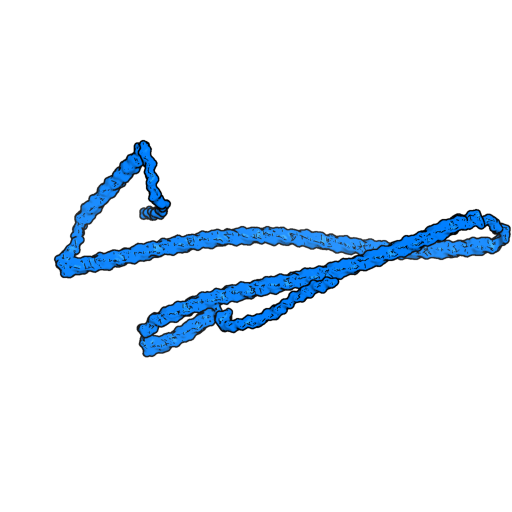 1
ATOM 2083 C C . ALA A 1 253 ? 22.559 13.756 -50.441 1.00 94.69 253 ALA A C 1
ATOM 2085 O O . ALA A 1 253 ? 23.082 13.966 -51.532 1.00 94.69 253 ALA A O 1
ATOM 2086 N N . CYS A 1 254 ? 23.276 13.364 -49.382 1.00 94.56 254 CYS A N 1
ATOM 2087 C CA . CYS A 1 254 ? 24.712 13.091 -49.451 1.00 94.56 254 CYS A CA 1
ATOM 2088 C C . CYS A 1 254 ? 25.031 11.946 -50.421 1.00 94.56 254 CYS A C 1
ATOM 2090 O O . CYS A 1 254 ? 25.932 12.089 -51.242 1.00 94.56 254 CYS A O 1
ATOM 2092 N N . LYS A 1 255 ? 24.275 10.840 -50.374 1.00 94.19 255 LYS A N 1
ATOM 2093 C CA . LYS A 1 255 ? 24.447 9.718 -51.312 1.00 94.19 255 LYS A CA 1
ATOM 2094 C C . LYS A 1 255 ? 24.165 10.124 -52.754 1.00 94.19 255 LYS A C 1
ATOM 2096 O O . LYS A 1 255 ? 24.938 9.766 -53.634 1.00 94.19 255 LYS A O 1
ATOM 2101 N N . ASP A 1 256 ? 23.097 10.881 -52.991 1.00 93.62 256 ASP A N 1
ATOM 2102 C CA . ASP A 1 256 ? 22.739 11.354 -54.331 1.00 93.62 256 ASP A CA 1
ATOM 2103 C C . ASP A 1 256 ? 23.847 12.250 -54.913 1.00 93.62 256 ASP A C 1
ATOM 2105 O O . ASP A 1 256 ? 24.230 12.092 -56.071 1.00 93.62 256 ASP A O 1
ATOM 2109 N N . LEU A 1 257 ? 24.422 13.144 -54.097 1.00 92.94 257 LEU A N 1
ATOM 2110 C CA . LEU A 1 257 ? 25.567 13.974 -54.488 1.00 92.94 257 LEU A CA 1
ATOM 2111 C C . LEU A 1 257 ? 26.827 13.148 -54.774 1.00 92.94 257 LEU A C 1
ATOM 2113 O O . LEU A 1 257 ? 27.582 13.479 -55.685 1.00 92.94 257 LEU A O 1
ATOM 2117 N N . GLU A 1 258 ? 27.066 12.082 -54.014 1.00 92.06 258 GLU A N 1
ATOM 2118 C CA . GLU A 1 258 ? 28.220 11.204 -54.214 1.00 92.06 258 GLU A CA 1
ATOM 2119 C C . GLU A 1 258 ? 28.093 10.374 -55.500 1.00 92.06 258 GLU A C 1
ATOM 2121 O O . GLU A 1 258 ? 29.058 10.271 -56.258 1.00 92.06 258 GLU A O 1
ATOM 2126 N N . VAL A 1 259 ? 26.889 9.883 -55.812 1.00 91.69 259 VAL A N 1
ATOM 2127 C CA . VAL A 1 259 ? 26.577 9.243 -57.102 1.00 91.69 259 VAL A CA 1
ATOM 2128 C C . VAL A 1 259 ? 26.738 10.234 -58.254 1.00 91.69 259 VAL A C 1
ATOM 2130 O O . VAL A 1 259 ? 27.361 9.901 -59.262 1.00 91.69 259 VAL A O 1
ATOM 2133 N N . GLN A 1 260 ? 26.233 11.463 -58.104 1.00 87.50 260 GLN A N 1
ATOM 2134 C CA . GLN A 1 260 ? 26.391 12.509 -59.117 1.00 87.50 260 GLN A CA 1
ATOM 2135 C C . GLN A 1 260 ? 27.871 12.810 -59.378 1.00 87.50 260 GLN A C 1
ATOM 2137 O O . GLN A 1 260 ? 28.288 12.885 -60.529 1.00 87.50 260 GLN A O 1
ATOM 2142 N N . LYS A 1 261 ? 28.680 12.919 -58.318 1.00 88.25 261 LYS A N 1
ATOM 2143 C CA . LYS A 1 261 ? 30.123 13.149 -58.429 1.00 88.25 261 LYS A CA 1
ATOM 2144 C C . LYS A 1 261 ? 30.826 12.011 -59.175 1.00 88.25 261 LYS A C 1
ATOM 2146 O O . LYS A 1 261 ? 31.645 12.288 -60.045 1.00 88.25 261 LYS A O 1
ATOM 2151 N N . GLN A 1 262 ? 30.498 10.755 -58.869 1.00 86.19 262 GLN A N 1
ATOM 2152 C CA . GLN A 1 262 ? 31.050 9.595 -59.582 1.00 86.19 262 GLN A CA 1
ATOM 2153 C C . GLN A 1 262 ? 30.675 9.615 -61.069 1.00 86.19 262 GLN A C 1
ATOM 2155 O O . GLN A 1 262 ? 31.527 9.376 -61.921 1.00 86.19 262 GLN A O 1
ATOM 2160 N N . TRP A 1 263 ? 29.424 9.956 -61.387 1.00 81.94 263 TRP A N 1
ATOM 2161 C CA . TRP A 1 263 ? 28.954 10.070 -62.767 1.00 81.94 263 TRP A CA 1
ATOM 2162 C C . TRP A 1 263 ? 29.641 11.215 -63.529 1.00 81.94 263 TRP A C 1
ATOM 2164 O O . TRP A 1 263 ? 30.030 11.044 -64.688 1.00 81.94 263 TRP A O 1
ATOM 2174 N N . ASP A 1 264 ? 29.845 12.364 -62.879 1.00 79.75 264 ASP A N 1
ATOM 2175 C CA . ASP A 1 264 ? 30.568 13.506 -63.445 1.00 79.75 264 ASP A CA 1
ATOM 2176 C C . ASP A 1 264 ? 32.052 13.159 -63.698 1.00 79.75 264 ASP A C 1
ATOM 2178 O O . ASP A 1 264 ? 32.596 13.495 -64.754 1.00 79.75 264 ASP A O 1
ATOM 2182 N N . GLU A 1 265 ? 32.703 12.443 -62.771 1.00 82.44 265 GLU A N 1
ATOM 2183 C CA . GLU A 1 265 ? 34.083 11.952 -62.912 1.00 82.44 265 GLU A CA 1
ATOM 2184 C C . GLU A 1 265 ? 34.216 10.923 -64.048 1.00 82.44 265 GLU A C 1
ATOM 2186 O O . GLU A 1 265 ? 35.118 11.043 -64.882 1.00 82.44 265 GLU A O 1
ATOM 2191 N N . GLU A 1 266 ? 33.299 9.956 -64.140 1.00 81.44 266 GLU A N 1
ATOM 2192 C CA . GLU A 1 266 ? 33.269 8.945 -65.205 1.00 81.44 266 GLU A CA 1
ATOM 2193 C C . GLU A 1 266 ? 33.020 9.579 -66.582 1.00 81.44 266 GLU A C 1
ATOM 2195 O O . GLU A 1 266 ? 33.710 9.270 -67.559 1.00 81.44 266 GLU A O 1
ATOM 2200 N N . THR A 1 267 ? 32.097 10.540 -66.659 1.00 80.06 267 THR A N 1
ATOM 2201 C CA . THR A 1 267 ? 31.803 11.294 -67.886 1.00 80.06 267 THR A CA 1
ATOM 2202 C C . THR A 1 267 ? 33.004 12.134 -68.326 1.00 80.06 267 THR A C 1
ATOM 2204 O O . THR A 1 267 ? 33.345 12.159 -69.513 1.00 80.06 267 THR A O 1
ATOM 2207 N N . ALA A 1 268 ? 33.693 12.788 -67.385 1.00 74.81 268 ALA A N 1
ATOM 2208 C CA . ALA A 1 268 ? 34.910 13.543 -67.670 1.00 74.81 268 ALA A CA 1
ATOM 2209 C C . ALA A 1 268 ? 36.049 12.636 -68.165 1.00 74.81 268 ALA A C 1
ATOM 2211 O O . ALA A 1 268 ? 36.745 12.985 -69.122 1.00 74.81 268 ALA A O 1
ATOM 2212 N N . LEU A 1 269 ? 36.216 11.450 -67.571 1.00 74.94 269 LEU A N 1
ATOM 2213 C CA . LEU A 1 269 ? 37.222 10.473 -67.992 1.00 74.94 269 LEU A CA 1
ATOM 2214 C C . LEU A 1 269 ? 36.910 9.898 -69.387 1.00 74.94 269 LEU A C 1
ATOM 2216 O O . LEU A 1 269 ? 37.809 9.751 -70.223 1.00 74.94 269 LEU A O 1
ATOM 2220 N N . ALA A 1 270 ? 35.634 9.637 -69.682 1.00 74.81 270 ALA A N 1
ATOM 2221 C CA . ALA A 1 270 ? 35.178 9.176 -70.993 1.00 74.81 270 ALA A CA 1
ATOM 2222 C C . ALA A 1 270 ? 35.390 10.231 -72.095 1.00 74.81 270 ALA A C 1
ATOM 2224 O O . ALA A 1 270 ? 35.785 9.878 -73.211 1.00 74.81 270 ALA A O 1
ATOM 2225 N N . ALA A 1 271 ? 35.181 11.515 -71.788 1.00 67.12 271 ALA A N 1
ATOM 2226 C CA . ALA A 1 271 ? 35.462 12.627 -72.696 1.00 67.12 271 ALA A CA 1
ATOM 2227 C C . ALA A 1 271 ? 36.964 12.720 -73.034 1.00 67.12 27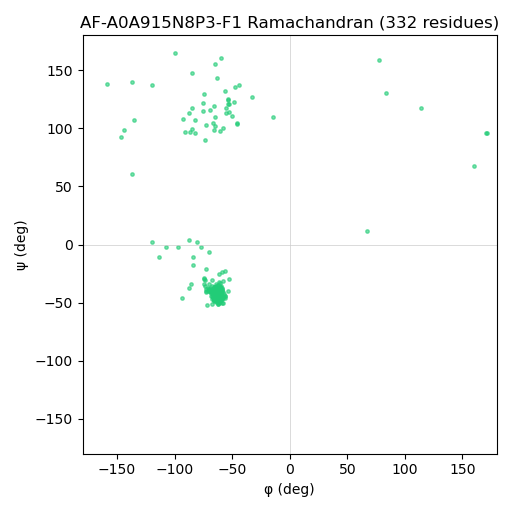1 ALA A C 1
ATOM 2229 O O . ALA A 1 271 ? 37.328 12.740 -74.213 1.00 67.12 271 ALA A O 1
ATOM 2230 N N . ILE A 1 272 ? 37.838 12.642 -72.018 1.00 68.00 272 ILE A N 1
ATOM 2231 C CA . ILE A 1 272 ? 39.304 12.614 -72.191 1.00 68.00 272 ILE A CA 1
ATOM 2232 C C . ILE A 1 272 ? 39.732 11.433 -73.076 1.00 68.00 272 ILE A C 1
ATOM 2234 O O . ILE A 1 272 ? 40.510 11.607 -74.013 1.00 68.00 272 ILE A O 1
ATOM 2238 N N . THR A 1 273 ? 39.184 10.240 -72.824 1.00 66.25 273 THR A N 1
ATOM 2239 C CA . THR A 1 273 ? 39.528 9.008 -73.559 1.00 66.25 273 THR A CA 1
ATOM 2240 C C . THR A 1 273 ? 39.069 9.044 -75.024 1.00 66.25 273 THR A C 1
ATOM 2242 O O . THR A 1 273 ? 39.726 8.473 -75.892 1.00 66.25 273 THR A O 1
ATOM 2245 N N . LYS A 1 274 ? 37.969 9.746 -75.334 1.00 67.75 274 LYS A N 1
ATOM 2246 C CA . LYS A 1 274 ? 37.458 9.937 -76.706 1.00 67.75 274 LYS A CA 1
ATOM 2247 C C . LYS A 1 274 ? 38.069 11.142 -77.438 1.00 67.75 274 LYS A C 1
ATOM 2249 O O . LYS A 1 274 ? 37.644 11.446 -78.551 1.00 67.75 274 LYS A O 1
ATOM 2254 N N . GLY A 1 275 ? 39.038 11.841 -76.840 1.00 56.78 275 GLY A N 1
ATOM 2255 C CA . GLY A 1 275 ? 39.664 13.033 -77.427 1.00 56.78 275 GLY A CA 1
ATOM 2256 C C . GLY A 1 275 ? 38.728 14.242 -77.553 1.00 56.78 275 GLY A C 1
ATOM 2257 O O . GLY A 1 275 ? 39.077 15.228 -78.202 1.00 56.78 275 GLY A O 1
ATOM 2258 N N . GLN A 1 276 ? 37.547 14.192 -76.932 1.00 57.16 276 GLN A N 1
ATOM 2259 C CA . GLN A 1 276 ? 36.662 15.341 -76.801 1.00 57.16 276 GLN A CA 1
ATOM 2260 C C . GLN A 1 276 ? 37.076 16.095 -75.540 1.00 57.16 276 GLN A C 1
ATOM 2262 O O . GLN A 1 276 ? 36.938 15.590 -74.430 1.00 57.16 276 GLN A O 1
ATOM 2267 N N . GLN A 1 277 ? 37.595 17.314 -75.693 1.00 53.16 277 GLN A N 1
ATOM 2268 C CA . GLN A 1 277 ? 37.731 18.222 -74.553 1.00 53.16 277 GLN A CA 1
ATOM 2269 C C . GLN A 1 277 ? 36.348 18.331 -73.898 1.00 53.16 277 GLN A C 1
ATOM 2271 O O . GLN A 1 277 ? 35.393 18.707 -74.584 1.00 53.16 277 GLN A O 1
ATOM 2276 N N . SER A 1 278 ? 36.221 17.976 -72.610 1.00 51.47 278 SER A N 1
ATOM 2277 C CA . SER A 1 278 ? 34.981 18.227 -71.863 1.00 51.47 278 SER A CA 1
ATOM 2278 C C . SER A 1 278 ? 34.551 19.671 -72.123 1.00 51.47 278 SER A C 1
ATOM 2280 O O . SER A 1 278 ? 35.429 20.541 -72.101 1.00 51.47 278 SER A O 1
ATOM 2282 N N . PRO A 1 279 ? 33.262 19.952 -72.389 1.00 59.66 279 PRO A N 1
ATOM 2283 C CA . PRO A 1 279 ? 32.809 21.301 -72.699 1.00 59.66 279 PRO A CA 1
ATOM 2284 C C . PRO A 1 279 ? 33.107 22.208 -71.502 1.00 59.66 279 PRO A C 1
ATOM 2286 O O . PRO A 1 279 ? 32.400 22.216 -70.498 1.00 59.66 279 PRO A O 1
ATOM 2289 N N . ARG A 1 280 ? 34.224 22.930 -71.580 1.00 62.88 280 ARG A N 1
ATOM 2290 C CA . ARG A 1 280 ? 34.629 23.923 -70.595 1.00 62.88 280 ARG A CA 1
ATOM 2291 C C . ARG A 1 280 ? 34.049 25.238 -71.064 1.00 62.88 280 ARG A C 1
ATOM 2293 O O . ARG A 1 280 ? 34.637 25.892 -71.920 1.00 62.88 280 ARG A O 1
ATOM 2300 N N . PHE A 1 281 ? 32.900 25.597 -70.505 1.00 63.62 281 PHE A N 1
ATOM 2301 C CA . PHE A 1 281 ? 32.382 26.947 -70.654 1.00 63.62 281 PHE A CA 1
ATOM 2302 C C . PHE A 1 281 ? 33.434 27.936 -70.153 1.00 63.62 281 PHE A C 1
ATOM 2304 O O . PHE A 1 281 ? 34.016 27.756 -69.076 1.00 63.62 281 PHE A O 1
ATOM 2311 N N . SER A 1 282 ? 33.701 28.974 -70.934 1.00 74.06 282 SER A N 1
ATOM 2312 C CA . SER A 1 282 ? 34.548 30.066 -70.472 1.00 74.06 282 SER A CA 1
ATOM 2313 C C . SER A 1 282 ? 33.866 30.801 -69.311 1.00 74.06 282 SER A C 1
ATOM 2315 O O . SER A 1 282 ? 32.639 30.824 -69.196 1.00 74.06 282 SER A O 1
ATOM 2317 N N . LEU A 1 283 ? 34.645 31.467 -68.450 1.00 74.62 283 LEU A N 1
ATOM 2318 C CA . LEU A 1 283 ? 34.080 32.328 -67.399 1.00 74.62 283 LEU A CA 1
ATOM 2319 C C . LEU A 1 283 ? 33.155 33.423 -67.966 1.00 74.62 283 LEU A C 1
ATOM 2321 O O . LEU A 1 283 ? 32.308 33.926 -67.233 1.00 74.62 283 LEU A O 1
ATOM 2325 N N . SER A 1 284 ? 33.314 33.790 -69.244 1.00 79.69 284 SER A N 1
ATOM 2326 C CA . SER A 1 284 ? 32.413 34.712 -69.941 1.00 79.69 284 SER A CA 1
ATOM 2327 C C . SER A 1 284 ? 31.072 34.052 -70.238 1.00 79.69 284 SER A C 1
ATOM 2329 O O . SER A 1 284 ? 30.049 34.557 -69.799 1.00 79.69 284 SER A O 1
ATOM 2331 N N . GLU A 1 285 ? 31.076 32.877 -70.869 1.00 84.06 285 GLU A N 1
ATOM 2332 C CA . GLU A 1 285 ? 29.845 32.138 -71.189 1.00 84.06 285 GLU A CA 1
ATOM 2333 C C . GLU A 1 285 ? 29.056 31.796 -69.924 1.00 84.06 285 GLU A C 1
ATOM 2335 O O . GLU A 1 285 ? 27.835 31.919 -69.894 1.00 84.06 285 GLU A O 1
ATOM 2340 N N . LEU A 1 286 ? 29.744 31.433 -68.836 1.00 82.69 286 LEU A N 1
ATOM 2341 C CA . LEU A 1 286 ? 29.079 31.173 -67.562 1.00 82.69 286 LEU A CA 1
ATOM 2342 C C . LEU A 1 286 ? 28.433 32.440 -66.979 1.00 82.69 286 LEU A C 1
ATOM 2344 O O . LEU A 1 286 ? 27.349 32.362 -66.403 1.00 82.69 286 LEU A O 1
ATOM 2348 N N . ARG A 1 287 ? 29.074 33.607 -67.124 1.00 86.88 287 ARG A N 1
ATOM 2349 C CA . ARG A 1 287 ? 28.479 34.890 -66.722 1.00 86.88 287 ARG A CA 1
ATOM 2350 C C . ARG A 1 287 ? 27.261 35.221 -67.573 1.00 86.88 287 ARG A C 1
ATOM 2352 O O . ARG A 1 287 ? 26.251 35.617 -66.998 1.00 86.88 287 ARG A O 1
ATOM 2359 N N . ASP A 1 288 ? 27.340 35.012 -68.881 1.00 89.19 288 ASP A N 1
ATOM 2360 C CA . ASP A 1 288 ? 26.251 35.296 -69.815 1.00 89.19 288 ASP A CA 1
ATOM 2361 C C . ASP A 1 288 ? 25.037 34.403 -69.513 1.00 89.19 288 ASP A C 1
ATOM 2363 O O . ASP A 1 288 ? 23.932 34.906 -69.312 1.00 89.19 288 ASP A O 1
ATOM 2367 N N . VAL A 1 289 ? 25.252 33.097 -69.319 1.00 88.31 289 VAL A N 1
ATOM 2368 C CA . VAL A 1 289 ? 24.194 32.143 -68.938 1.00 88.31 289 VAL A CA 1
ATOM 2369 C C . VAL A 1 289 ? 23.613 32.459 -67.557 1.00 88.31 289 VAL A C 1
ATOM 2371 O O . VAL A 1 289 ? 22.409 32.322 -67.344 1.00 88.31 289 VAL A O 1
ATOM 2374 N N . LEU A 1 290 ? 24.427 32.901 -66.593 1.00 87.69 290 LEU A N 1
ATOM 2375 C CA . LEU A 1 290 ? 23.930 33.311 -65.275 1.00 87.69 290 LEU A CA 1
ATOM 2376 C C . LEU A 1 290 ? 23.099 34.596 -65.342 1.00 87.69 290 LEU A C 1
ATOM 2378 O O . LEU A 1 290 ? 22.083 34.697 -64.651 1.00 87.69 290 LEU A O 1
ATOM 2382 N N . GLN A 1 291 ? 23.508 35.567 -66.158 1.00 90.56 291 GLN A N 1
ATOM 2383 C CA . GLN A 1 291 ? 22.733 36.783 -66.392 1.00 90.56 291 GLN A CA 1
ATOM 2384 C C . GLN A 1 291 ? 21.410 36.460 -67.086 1.00 90.56 291 GLN A C 1
ATOM 2386 O O . GLN A 1 291 ? 20.364 36.927 -66.634 1.00 90.56 291 GLN A O 1
ATOM 2391 N N . GLU A 1 292 ? 21.433 35.601 -68.104 1.00 93.19 292 GLU A N 1
ATOM 2392 C CA . GLU A 1 292 ? 20.233 35.144 -68.801 1.00 93.19 292 GLU A CA 1
ATOM 2393 C C . GLU A 1 292 ? 19.301 34.370 -67.861 1.00 93.19 292 GLU A C 1
ATOM 2395 O O . GLU A 1 292 ? 18.114 34.683 -67.769 1.00 93.19 292 GLU A O 1
ATOM 2400 N N . LYS A 1 293 ? 19.835 33.437 -67.065 1.00 92.88 293 LYS A N 1
ATOM 2401 C CA . LYS A 1 293 ? 19.079 32.726 -66.024 1.00 92.88 293 LYS A CA 1
ATOM 2402 C C . LYS A 1 293 ? 18.431 33.699 -65.041 1.00 92.88 293 LYS A C 1
ATOM 2404 O O . LYS A 1 293 ? 17.272 33.506 -64.679 1.00 92.88 293 LYS A O 1
ATOM 2409 N N . ASN A 1 294 ? 19.153 34.720 -64.581 1.00 91.81 294 ASN A N 1
ATOM 2410 C CA . ASN A 1 294 ? 18.606 35.708 -63.651 1.00 91.81 294 ASN A CA 1
ATOM 2411 C C . ASN A 1 294 ? 17.502 36.548 -64.309 1.00 91.81 294 ASN A C 1
ATOM 2413 O O . ASN A 1 294 ? 16.457 36.751 -63.692 1.00 91.81 294 ASN A O 1
ATOM 2417 N N . ALA A 1 295 ? 17.682 36.965 -65.564 1.00 92.25 295 ALA A N 1
ATOM 2418 C CA . ALA A 1 295 ? 16.660 37.680 -66.328 1.00 92.25 295 ALA A CA 1
ATOM 2419 C C . ALA A 1 295 ? 15.402 36.822 -66.544 1.00 92.25 295 ALA A C 1
ATOM 2421 O O . ALA A 1 295 ? 14.280 37.291 -66.350 1.00 92.25 295 ALA A O 1
ATOM 2422 N N . LEU A 1 296 ? 15.576 35.540 -66.875 1.00 93.88 296 LEU A N 1
ATOM 2423 C CA . LEU A 1 296 ? 14.478 34.586 -67.011 1.00 93.88 296 LEU A CA 1
ATOM 2424 C C . LEU A 1 296 ? 13.785 34.326 -65.676 1.00 93.88 296 LEU A C 1
ATOM 2426 O O . LEU A 1 296 ? 12.564 34.246 -65.644 1.00 93.88 296 LEU A O 1
ATOM 2430 N N . LYS A 1 297 ? 14.527 34.252 -64.567 1.00 94.19 297 LYS A N 1
ATOM 2431 C CA . LYS A 1 297 ? 13.948 34.084 -63.230 1.00 94.19 297 LYS A CA 1
ATOM 2432 C C . LYS A 1 297 ? 13.062 35.270 -62.841 1.00 94.19 297 LYS A C 1
ATOM 2434 O O . LYS A 1 297 ? 11.974 35.050 -62.322 1.00 94.19 297 LYS A O 1
ATOM 2439 N N . VAL A 1 298 ? 13.487 36.501 -63.138 1.00 93.69 298 VAL A N 1
ATOM 2440 C CA . VAL A 1 298 ? 12.640 37.698 -62.972 1.00 93.69 298 VAL A CA 1
ATOM 2441 C C . VAL A 1 298 ? 11.388 37.584 -63.840 1.00 93.69 298 VAL A C 1
ATOM 2443 O O . VAL A 1 298 ? 10.280 37.764 -63.348 1.00 93.69 298 VAL A O 1
ATOM 2446 N N . LYS A 1 299 ? 11.542 37.191 -65.107 1.00 93.19 299 LYS A N 1
ATOM 2447 C CA . LYS A 1 299 ? 10.416 37.041 -66.036 1.00 93.19 299 LYS A CA 1
ATOM 2448 C C . LYS A 1 299 ? 9.429 35.947 -65.617 1.00 93.19 299 LYS A C 1
ATOM 2450 O O . LYS A 1 299 ? 8.231 36.106 -65.813 1.00 93.19 299 LYS A O 1
ATOM 2455 N N . VAL A 1 300 ? 9.914 34.851 -65.036 1.00 93.19 300 VAL A N 1
ATOM 2456 C CA . VAL A 1 300 ? 9.074 33.787 -64.469 1.00 93.19 300 VAL A CA 1
ATOM 2457 C C . VAL A 1 300 ? 8.301 34.309 -63.266 1.00 93.19 300 VAL A C 1
ATOM 2459 O O . VAL A 1 300 ? 7.095 34.116 -63.238 1.00 93.19 300 VAL A O 1
ATOM 2462 N N . LEU A 1 301 ? 8.942 35.035 -62.345 1.00 91.06 301 LEU A N 1
ATOM 2463 C CA . LEU A 1 301 ? 8.245 35.645 -61.206 1.00 91.06 301 LEU A CA 1
ATOM 2464 C C . LEU A 1 301 ? 7.155 36.627 -61.658 1.00 91.06 301 LEU A C 1
ATOM 2466 O O . LEU A 1 301 ? 6.038 36.571 -61.157 1.00 91.06 301 LEU A O 1
ATOM 2470 N N . GLU A 1 302 ? 7.438 37.476 -62.650 1.00 91.00 302 GLU A N 1
ATOM 2471 C CA . GLU A 1 302 ? 6.433 38.380 -63.229 1.00 91.00 302 GLU A CA 1
ATOM 2472 C C . GLU A 1 302 ? 5.267 37.624 -63.885 1.00 91.00 302 GLU A C 1
ATOM 2474 O O . GLU A 1 302 ? 4.117 38.065 -63.834 1.00 91.00 302 GLU A O 1
ATOM 2479 N N . LEU A 1 303 ? 5.547 36.500 -64.552 1.00 90.94 303 LEU A N 1
ATOM 2480 C CA . LEU A 1 303 ? 4.519 35.668 -65.175 1.00 90.94 303 LEU A CA 1
ATOM 2481 C C . LEU A 1 303 ? 3.701 34.903 -64.133 1.00 90.94 303 LEU A C 1
ATOM 2483 O O . LEU A 1 303 ? 2.488 34.814 -64.285 1.00 90.94 303 LEU A O 1
ATOM 2487 N N . GLU A 1 304 ? 4.332 34.387 -63.082 1.00 88.75 304 GLU A N 1
ATOM 2488 C CA . GLU A 1 304 ? 3.663 33.757 -61.944 1.00 88.75 304 GLU A CA 1
ATOM 2489 C C . GLU A 1 304 ? 2.753 34.760 -61.230 1.00 88.75 304 GLU A C 1
ATOM 2491 O O . GLU A 1 304 ? 1.593 34.445 -60.986 1.00 88.75 304 GLU A O 1
ATOM 2496 N N . GLU A 1 305 ? 3.210 35.997 -61.008 1.00 88.62 305 GLU A N 1
ATOM 2497 C CA . GLU A 1 305 ? 2.385 37.067 -60.438 1.00 88.62 305 GLU A CA 1
ATOM 2498 C C . GLU A 1 305 ? 1.185 37.400 -61.337 1.00 88.62 305 GLU A C 1
ATOM 2500 O O . GLU A 1 305 ? 0.056 37.497 -60.858 1.00 88.62 305 GLU A O 1
ATOM 2505 N N . LYS A 1 306 ? 1.388 37.513 -62.657 1.00 88.94 306 LYS A N 1
ATOM 2506 C CA . LYS A 1 306 ? 0.286 37.726 -63.612 1.00 88.94 306 LYS A CA 1
ATOM 2507 C C . LYS A 1 306 ? -0.692 36.552 -63.636 1.00 88.94 306 LYS A C 1
ATOM 2509 O O . LYS A 1 306 ? -1.897 36.767 -63.727 1.00 88.94 306 LYS A O 1
ATOM 2514 N N . MET A 1 307 ? -0.202 35.318 -63.551 1.00 83.00 307 MET A N 1
ATOM 2515 C CA . MET A 1 307 ? -1.039 34.119 -63.475 1.00 83.00 307 MET A CA 1
ATOM 2516 C C . MET A 1 307 ? -1.837 34.071 -62.169 1.00 83.00 307 MET A C 1
ATOM 2518 O O . MET A 1 307 ? -3.014 33.714 -62.199 1.00 83.00 307 MET A O 1
ATOM 2522 N N . GLU A 1 308 ? -1.236 34.469 -61.049 1.00 83.12 308 GLU A N 1
ATOM 2523 C CA . GLU A 1 308 ? -1.906 34.588 -59.753 1.00 83.12 308 GLU A CA 1
ATOM 2524 C C . GLU A 1 308 ? -2.981 35.682 -59.798 1.00 83.12 308 GLU A C 1
ATOM 2526 O O . GLU A 1 308 ? -4.116 35.454 -59.387 1.00 83.12 308 GLU A O 1
ATOM 2531 N N . GLN A 1 309 ? -2.681 36.835 -60.405 1.00 81.81 309 GLN A N 1
ATOM 2532 C CA . GLN A 1 309 ? -3.648 37.914 -60.622 1.00 81.81 309 GLN A CA 1
ATOM 2533 C C . GLN A 1 309 ? -4.807 37.485 -61.530 1.00 81.81 309 GLN A C 1
ATOM 2535 O O . GLN A 1 309 ? -5.945 37.859 -61.259 1.00 81.81 309 GLN A O 1
ATOM 2540 N N . ILE A 1 310 ? -4.563 36.684 -62.574 1.00 80.44 310 ILE A N 1
ATOM 2541 C CA . ILE A 1 310 ? -5.618 36.148 -63.452 1.00 80.44 310 ILE A CA 1
ATOM 2542 C C . ILE A 1 310 ? -6.452 35.082 -62.729 1.00 80.44 310 ILE A C 1
ATOM 2544 O O . ILE A 1 310 ? -7.674 35.095 -62.854 1.00 80.44 310 ILE A O 1
ATOM 2548 N N . ARG A 1 311 ? -5.837 34.199 -61.929 1.00 77.00 311 ARG A N 1
ATOM 2549 C CA . ARG A 1 311 ? -6.576 33.251 -61.072 1.00 77.00 311 ARG A CA 1
ATOM 2550 C C . ARG A 1 311 ? -7.430 33.974 -60.035 1.00 77.00 311 ARG A C 1
ATOM 2552 O O . ARG A 1 311 ? -8.567 33.574 -59.816 1.00 77.00 311 ARG A O 1
ATOM 2559 N N . ALA A 1 312 ? -6.908 35.046 -59.444 1.00 70.56 312 ALA A N 1
ATOM 2560 C CA . ALA A 1 312 ? -7.623 35.870 -58.475 1.00 70.56 312 ALA A CA 1
ATOM 2561 C C . ALA A 1 312 ? -8.698 36.768 -59.120 1.00 70.56 312 ALA A C 1
ATOM 2563 O O . ALA A 1 312 ? -9.693 37.080 -58.471 1.00 70.56 312 ALA A O 1
ATOM 2564 N N . SER A 1 313 ? -8.523 37.170 -60.386 1.00 63.34 313 SER A N 1
ATOM 2565 C CA . SER A 1 313 ? -9.446 38.056 -61.120 1.00 63.34 313 SER A CA 1
ATOM 2566 C C . SER A 1 313 ? -10.440 37.321 -62.025 1.00 63.34 313 SER A C 1
ATOM 2568 O O . SER A 1 313 ? -11.265 37.983 -62.649 1.00 63.34 313 SER A O 1
ATOM 2570 N N . SER A 1 314 ? -10.388 35.987 -62.122 1.00 46.31 314 SER A N 1
ATOM 2571 C CA . SER A 1 314 ? -11.370 35.183 -62.860 1.00 46.31 314 SER A CA 1
ATOM 2572 C C . SER A 1 314 ? -12.608 34.942 -61.987 1.00 46.31 314 SER A C 1
ATOM 2574 O O . SER A 1 314 ? -12.545 34.132 -61.059 1.00 46.31 314 SER A O 1
ATOM 2576 N N . PRO A 1 315 ? -13.760 35.585 -62.252 1.00 56.34 315 PRO A N 1
ATOM 2577 C CA . PRO A 1 315 ? -14.978 35.308 -61.519 1.00 56.34 315 PRO A CA 1
ATOM 2578 C C . PRO A 1 315 ? -15.672 34.110 -62.177 1.00 56.34 315 PRO A C 1
ATOM 2580 O O . PRO A 1 315 ? -16.357 34.256 -63.187 1.00 56.34 315 PRO A O 1
ATOM 2583 N N . GLY A 1 316 ? -15.493 32.924 -61.591 1.00 53.94 316 GLY A N 1
ATOM 2584 C CA . GLY A 1 316 ? -16.308 31.738 -61.872 1.00 53.94 316 GLY A CA 1
ATOM 2585 C C . GLY A 1 316 ? -15.557 30.587 -62.541 1.00 53.94 316 GLY A C 1
ATOM 2586 O O . GLY A 1 316 ? -15.098 30.699 -63.674 1.00 53.94 316 GLY A O 1
ATOM 2587 N N . GLY A 1 317 ? -15.484 29.455 -61.839 1.00 41.97 317 GLY A N 1
ATOM 2588 C CA . GLY A 1 317 ? -14.979 28.198 -62.383 1.00 41.97 317 GLY A CA 1
ATOM 2589 C C . GLY A 1 317 ? -14.550 27.215 -61.302 1.00 41.97 317 GLY A C 1
ATOM 2590 O O . GLY A 1 317 ? -13.364 26.937 -61.164 1.00 41.97 317 GLY A O 1
ATOM 2591 N N . GLU A 1 318 ? -15.513 26.700 -60.534 1.00 50.12 318 GLU A N 1
ATOM 2592 C CA . GLU A 1 318 ? -15.348 25.452 -59.787 1.00 50.12 318 GLU A CA 1
ATOM 2593 C C . GLU A 1 318 ? -14.884 24.351 -60.749 1.00 50.12 318 GLU A C 1
ATOM 2595 O O . GLU A 1 318 ? -15.634 23.946 -61.635 1.00 50.12 318 GLU A O 1
ATOM 2600 N N . ILE A 1 319 ? -13.660 23.854 -60.577 1.00 42.62 319 ILE A N 1
ATOM 2601 C CA . ILE A 1 319 ? -13.291 22.509 -61.017 1.00 42.62 319 ILE A CA 1
ATOM 2602 C C . ILE A 1 319 ? -12.490 21.878 -59.886 1.00 42.62 319 ILE A C 1
ATOM 2604 O O . ILE A 1 319 ? -11.343 22.240 -59.619 1.00 42.62 319 ILE A O 1
ATOM 2608 N N . GLU A 1 320 ? -13.137 20.930 -59.213 1.00 47.56 320 GLU A N 1
ATOM 2609 C CA . GLU A 1 320 ? -12.518 19.984 -58.300 1.00 47.56 320 GLU A CA 1
ATOM 2610 C C . GLU A 1 320 ? -11.288 19.339 -58.952 1.00 47.56 320 GLU A C 1
ATOM 2612 O O . GLU A 1 320 ? -11.371 18.673 -59.985 1.00 47.56 320 GLU A O 1
ATOM 2617 N N . SER A 1 321 ? -10.130 19.471 -58.310 1.00 37.59 321 SER A N 1
ATOM 2618 C CA . SER A 1 321 ? -9.062 18.497 -58.488 1.00 37.59 321 SER A CA 1
ATOM 2619 C C . SER A 1 321 ? -8.285 18.337 -57.192 1.00 37.59 321 SER A C 1
ATOM 2621 O O . SER A 1 321 ? -7.361 19.077 -56.867 1.00 37.59 321 SER A O 1
ATOM 2623 N N . ASN A 1 322 ? -8.748 17.346 -56.439 1.00 46.38 322 ASN A N 1
ATOM 2624 C CA . ASN A 1 322 ? -8.013 16.526 -55.493 1.00 46.38 322 ASN A CA 1
ATOM 2625 C C . ASN A 1 322 ? -6.479 16.636 -55.635 1.00 46.38 322 ASN A C 1
ATOM 2627 O O . ASN A 1 322 ? -5.915 16.112 -56.596 1.00 46.38 322 ASN A O 1
ATOM 2631 N N . ARG A 1 323 ? -5.798 17.261 -54.666 1.00 39.72 323 ARG A N 1
ATOM 2632 C CA . ARG A 1 323 ? -4.384 16.996 -54.358 1.00 39.72 323 ARG A CA 1
ATOM 2633 C C . ARG A 1 323 ? -4.047 17.443 -52.941 1.00 39.72 323 ARG A C 1
ATOM 2635 O O . ARG A 1 323 ? -4.517 18.466 -52.458 1.00 39.72 323 ARG A O 1
ATOM 2642 N N . GLY A 1 324 ? -3.267 16.587 -52.292 1.00 38.28 324 GLY A N 1
ATOM 2643 C CA . GLY A 1 324 ? -2.989 16.589 -50.870 1.00 38.28 324 GLY A CA 1
ATOM 2644 C C . GLY A 1 324 ? -2.331 17.851 -50.324 1.00 38.28 324 GLY A C 1
ATOM 2645 O O . GLY A 1 324 ? -1.710 18.646 -51.025 1.00 38.28 324 GLY A O 1
ATOM 2646 N N . THR A 1 325 ? -2.485 17.952 -49.011 1.00 38.59 325 THR A N 1
ATOM 2647 C CA . THR A 1 325 ? -1.821 18.855 -48.076 1.00 38.59 325 THR A CA 1
ATOM 2648 C C . THR A 1 325 ? -0.380 19.198 -48.483 1.00 38.59 325 THR A C 1
ATOM 2650 O O . THR A 1 325 ? 0.424 18.277 -48.660 1.00 38.59 325 THR A O 1
ATOM 2653 N N . PRO A 1 326 ? -0.011 20.488 -48.574 1.00 39.09 326 PRO A N 1
ATOM 2654 C CA . PRO A 1 326 ? 1.369 20.877 -48.802 1.00 39.09 326 PRO A CA 1
ATOM 2655 C C . PRO A 1 326 ? 2.168 20.691 -47.508 1.00 39.09 326 PRO A C 1
ATOM 2657 O O . PRO A 1 326 ? 1.854 21.269 -46.466 1.00 39.09 326 PRO A O 1
ATOM 2660 N N . SER A 1 327 ? 3.209 19.866 -47.582 1.00 40.06 327 SER A N 1
ATOM 2661 C CA . SER A 1 327 ? 4.268 19.802 -46.577 1.00 40.06 327 SER A CA 1
ATOM 2662 C C . SER A 1 327 ? 5.023 21.142 -46.517 1.00 40.06 327 SER A C 1
ATOM 2664 O O . SER A 1 327 ? 5.240 21.763 -47.561 1.00 40.06 327 SER A O 1
ATOM 2666 N N . PRO A 1 328 ? 5.443 21.599 -45.325 1.00 46.22 328 PRO A N 1
ATOM 2667 C CA . PRO A 1 328 ? 6.071 22.902 -45.143 1.00 46.22 328 PRO A CA 1
ATOM 2668 C C . PRO A 1 328 ? 7.515 22.864 -45.650 1.00 46.22 328 PRO A C 1
ATOM 2670 O O . PRO A 1 328 ? 8.354 22.147 -45.107 1.00 46.22 328 PRO A O 1
ATOM 2673 N N . ASN A 1 329 ? 7.798 23.628 -46.707 1.00 37.12 329 ASN A N 1
ATOM 2674 C CA . ASN A 1 329 ? 9.139 23.727 -47.266 1.00 37.12 329 ASN A CA 1
ATOM 2675 C C . ASN A 1 329 ? 9.985 24.772 -46.523 1.00 37.12 329 ASN A C 1
ATOM 2677 O O . ASN A 1 329 ? 9.489 25.774 -46.006 1.00 37.12 329 ASN A O 1
ATOM 2681 N N . MET A 1 330 ? 11.275 24.459 -46.482 1.00 38.62 330 MET A N 1
ATOM 2682 C CA . MET A 1 330 ? 12.361 25.083 -45.744 1.00 38.62 330 MET A CA 1
ATOM 2683 C C . MET A 1 330 ? 12.391 26.615 -45.778 1.00 38.62 330 MET A C 1
ATOM 2685 O O . MET A 1 330 ? 12.325 27.253 -46.828 1.00 38.62 330 MET A O 1
ATOM 2689 N N . ARG A 1 331 ? 12.654 27.182 -44.594 1.00 43.41 331 ARG A N 1
ATOM 2690 C CA . ARG A 1 331 ? 13.281 28.496 -44.431 1.00 43.41 331 ARG A CA 1
ATOM 2691 C C . ARG A 1 331 ? 14.614 28.513 -45.183 1.00 43.41 331 ARG A C 1
ATOM 2693 O O . ARG A 1 331 ? 15.540 27.800 -44.806 1.00 43.41 331 ARG A O 1
ATOM 2700 N N . PHE A 1 332 ? 14.722 29.376 -46.186 1.00 40.28 332 PHE A N 1
ATOM 2701 C CA . PHE A 1 332 ? 16.010 29.894 -46.628 1.00 40.28 332 PHE A CA 1
ATOM 2702 C C . PHE A 1 332 ? 16.546 30.827 -45.533 1.00 40.28 332 PHE A C 1
ATOM 2704 O O . PHE A 1 332 ? 15.925 31.842 -45.221 1.00 40.28 332 PHE A O 1
ATOM 2711 N N . PHE A 1 333 ? 17.671 30.450 -44.928 1.00 46.78 333 PHE A N 1
ATOM 2712 C CA . PHE A 1 333 ? 18.544 31.378 -44.217 1.00 46.78 333 PHE A CA 1
ATOM 2713 C C . PHE A 1 333 ? 19.300 32.217 -45.257 1.00 46.78 333 PHE A C 1
ATOM 2715 O O . PHE A 1 333 ? 19.884 31.662 -46.190 1.00 46.78 333 PHE A O 1
ATOM 2722 N N . ILE A 1 334 ? 19.269 33.538 -45.080 1.00 46.84 334 ILE A N 1
ATOM 2723 C CA . ILE A 1 334 ? 20.392 34.428 -45.399 1.00 46.84 334 ILE A CA 1
ATOM 2724 C C . ILE A 1 334 ? 21.103 34.685 -44.077 1.00 46.84 334 ILE A C 1
ATOM 2726 O O . ILE A 1 334 ? 20.373 34.885 -43.075 1.00 46.84 334 ILE A O 1
#

InterPro domains:
  IPR021563 Rab interacting lysosomal protein, dimerization domain [PF11461] (283-309)
  IPR034743 RH1 domain [PF09744] (27-91)
  IPR034743 RH1 domain [PS51776] (11-99)
  IPR034744 RH2 domain [PS51777] (278-334)
  IPR051241 DZIP and RILPL [PTHR21502] (20-312)